Protein AF-A0A7D8EJV6-F1 (afdb_monomer_lite)

Organism: Salmonella enterica (NCBI:txid28901)

InterPro domains:
  IPR003122 Chemotaxis methyl-accepting receptor Tar-related, ligand-binding [PF02203] (2-48)
  IPR003660 HAMP domain [PF00672] (89-139)
  IPR003660 HAMP domain [PS50885] (91-143)
  IPR003660 HAMP domain [SM00304] (91-143)
  IPR004089 Methyl-accepting chemotaxis protein (MCP) signalling domain [PS50111] (148-237)
  IPR004090 Chemotaxis methyl-accepting receptor [PR00260] (66-86)
  IPR004090 Chemotaxis methyl-accepting receptor [PR00260] (165-194)
  IPR004091 Chemotaxis methyl-accepting receptor, methyl-accepting site [PS00538] (169-191)
  IPR035440 Methyl-accepting chemotaxis protein, four helix bundle domain superfamily [SSF47170] (2-55)

Radius of gyration: 80.2 Å; chains: 1; bounding box: 152×54×230 Å

pLDDT: mean 88.37, std 10.12, range [49.25, 98.12]

Secondary structure (DSSP, 8-state):
-HHHHHHHHHHHHHHHHHHTT-HHHHHHS-HHHHHHHHHHHHHHHHHHHHHHHHHHHHHHHHHHHHHHHHHHHHHHHHHHHHHHHHHHHIIIIIHHHHHHHHHHHHHHTT----------SSHHHHHHHHHHHHHHHHHHHHHHHHHHHHHHHHHHHHHHHHHHHHHHHHHHHHHHHHHHHHHHHHHHHHHHHHHHHHHHHHHHHHHHHHHHHHHHHHHHHHHHHHHHHHHHHHHT-

Foldseek 3Di:
DVLVVVLVVLVVVLVVCVVVVNVVVNVVRPNVVSVVVVVVVVVVVVVVVVVVVVVVVVVVVVVVVVVVVVVVVVVVVVVVVVVVVVVCCCVVPVVLVVLLVVVVVCVVVVNLPDQRDDDDPDPSVVSSVVSPVVSVVVVVVVVVVVVVVVVVVVVVVVVVVVVVVVVVVVVVVVVVVVVVVVVVVVVVVVVVVVVVVVVVVVVVVVVVVVVVVVVVVVVVVVVVVVVVVVVVVVVVD

Structure (mmCIF, N/CA/C/O backbone):
data_AF-A0A7D8EJV6-F1
#
_entry.id   AF-A0A7D8EJV6-F1
#
loop_
_atom_site.group_PDB
_atom_site.id
_atom_site.type_symbol
_atom_site.label_atom_id
_atom_site.label_alt_id
_atom_site.label_comp_id
_atom_site.label_asym_id
_atom_site.label_entity_id
_atom_site.label_seq_id
_atom_site.pdbx_PDB_ins_code
_atom_site.Cartn_x
_atom_site.Cartn_y
_atom_site.Cartn_z
_atom_site.occupancy
_atom_site.B_iso_or_equiv
_atom_site.auth_seq_id
_atom_site.auth_comp_id
_atom_site.auth_asym_id
_atom_site.auth_atom_id
_atom_site.pdbx_PDB_model_num
ATOM 1 N N . MET A 1 1 ? 62.435 22.717 -79.480 1.00 61.72 1 MET A N 1
ATOM 2 C CA . MET A 1 1 ? 63.341 23.889 -79.570 1.00 61.72 1 MET A CA 1
ATOM 3 C C . MET A 1 1 ? 64.559 23.680 -80.477 1.00 61.72 1 MET A C 1
ATOM 5 O O . MET A 1 1 ? 64.729 24.481 -81.382 1.00 61.72 1 MET A O 1
ATOM 9 N N . LYS A 1 2 ? 65.360 22.605 -80.344 1.00 73.75 2 LYS A N 1
ATOM 10 C CA . LYS A 1 2 ? 66.580 22.397 -81.171 1.00 73.75 2 LYS A CA 1
ATOM 11 C C . LYS A 1 2 ? 66.358 22.402 -82.702 1.00 73.75 2 LYS A C 1
ATOM 13 O O . LYS A 1 2 ? 67.193 22.913 -83.435 1.00 73.75 2 LYS A O 1
ATOM 18 N N . LYS A 1 3 ? 65.233 21.864 -83.197 1.00 75.38 3 LYS A N 1
ATOM 19 C CA . LYS A 1 3 ? 64.897 21.850 -84.640 1.00 75.38 3 LYS A CA 1
ATOM 20 C C . LYS A 1 3 ? 64.534 23.239 -85.201 1.00 75.38 3 LYS A C 1
ATOM 22 O O . LYS A 1 3 ? 64.878 23.533 -86.336 1.00 75.38 3 LYS A O 1
ATOM 27 N N . TYR A 1 4 ? 63.908 24.098 -84.391 1.00 74.62 4 TYR A N 1
ATOM 28 C CA . TYR A 1 4 ? 63.568 25.480 -84.761 1.00 74.62 4 TYR A CA 1
ATOM 29 C C . TYR A 1 4 ? 64.826 26.343 -84.924 1.00 74.62 4 TYR A C 1
ATOM 31 O O . TYR A 1 4 ? 64.974 27.042 -85.918 1.00 74.62 4 TYR A O 1
ATOM 39 N N . GLN A 1 5 ? 65.776 26.210 -83.991 1.00 78.31 5 GLN A N 1
ATOM 40 C CA . GLN A 1 5 ? 67.063 26.911 -84.046 1.00 78.31 5 GLN A CA 1
ATOM 41 C C . GLN A 1 5 ? 67.887 26.520 -85.281 1.00 78.31 5 GLN A C 1
ATOM 43 O O . GLN A 1 5 ? 68.463 27.387 -85.926 1.00 78.31 5 GLN A O 1
ATOM 48 N N . ARG A 1 6 ? 67.899 25.229 -85.652 1.00 76.69 6 ARG A N 1
ATOM 49 C CA . ARG A 1 6 ? 68.577 24.755 -86.873 1.00 76.69 6 ARG A CA 1
ATOM 50 C C . ARG A 1 6 ? 67.950 25.314 -88.149 1.00 76.69 6 ARG A C 1
ATOM 52 O O . ARG A 1 6 ? 68.680 25.719 -89.041 1.00 76.69 6 ARG A O 1
ATOM 59 N N . TYR A 1 7 ? 66.620 25.372 -88.219 1.00 76.38 7 TYR A N 1
ATOM 60 C CA . TYR A 1 7 ? 65.928 25.952 -89.370 1.00 76.38 7 TYR A CA 1
ATOM 61 C C . TYR A 1 7 ? 66.180 27.462 -89.498 1.00 76.38 7 TYR A C 1
ATOM 63 O O . TYR A 1 7 ? 66.472 27.935 -90.590 1.00 76.38 7 TYR A O 1
ATOM 71 N N . GLN A 1 8 ? 66.152 28.214 -88.389 1.00 78.06 8 GLN A N 1
ATOM 72 C CA . GLN A 1 8 ? 66.505 29.640 -88.404 1.00 78.06 8 GLN A CA 1
ATOM 73 C C . GLN A 1 8 ? 67.961 29.890 -88.818 1.00 78.06 8 GLN A C 1
ATOM 75 O O . GLN A 1 8 ? 68.207 30.786 -89.620 1.00 78.06 8 GLN A O 1
ATOM 80 N N . ALA A 1 9 ? 68.912 29.102 -88.309 1.00 79.94 9 ALA A N 1
ATOM 81 C CA . ALA A 1 9 ? 70.318 29.215 -88.699 1.00 79.94 9 ALA A CA 1
ATOM 82 C C . ALA A 1 9 ? 70.515 28.927 -90.197 1.00 79.94 9 ALA A C 1
ATOM 84 O O . ALA A 1 9 ? 71.215 29.668 -90.879 1.00 79.94 9 ALA A O 1
ATOM 85 N N . ALA A 1 10 ? 69.821 27.917 -90.727 1.00 78.38 10 ALA A N 1
ATOM 86 C CA . ALA A 1 10 ? 69.861 27.595 -92.147 1.00 78.38 10 ALA A CA 1
ATOM 87 C C . ALA A 1 10 ? 69.263 28.703 -93.031 1.00 78.38 10 ALA A C 1
ATOM 89 O O . ALA A 1 10 ? 69.796 29.003 -94.093 1.00 78.38 10 ALA A O 1
ATOM 90 N N . LEU A 1 11 ? 68.182 29.355 -92.587 1.00 77.81 11 LEU A N 1
ATOM 91 C CA . LEU A 1 11 ? 67.625 30.520 -93.283 1.00 77.81 11 LEU A CA 1
ATOM 92 C C . LEU A 1 11 ? 68.593 31.715 -93.286 1.00 77.81 11 LEU A C 1
ATOM 94 O O . LEU A 1 11 ? 68.677 32.420 -94.286 1.00 77.81 11 LEU A O 1
ATOM 98 N N . ALA A 1 12 ? 69.335 31.936 -92.197 1.00 81.19 12 ALA A N 1
ATOM 99 C CA . ALA A 1 12 ? 70.352 32.986 -92.134 1.00 81.19 12 ALA A CA 1
ATOM 100 C C . ALA A 1 12 ? 71.537 32.702 -93.079 1.00 81.19 12 ALA A C 1
ATOM 102 O O . ALA A 1 12 ? 71.991 33.602 -93.782 1.00 81.19 12 ALA A O 1
ATOM 103 N N . GLU A 1 13 ? 71.985 31.446 -93.155 1.00 79.31 13 GLU A N 1
ATOM 104 C CA . GLU A 1 13 ? 73.002 30.994 -94.116 1.00 79.31 13 GLU A CA 1
ATOM 105 C C . GLU A 1 13 ? 72.528 31.125 -95.577 1.00 79.31 13 GLU A C 1
ATOM 107 O O . GLU A 1 13 ? 73.298 31.595 -96.410 1.00 79.31 13 GLU A O 1
ATOM 112 N N . LEU A 1 14 ? 71.260 30.812 -95.893 1.00 78.19 14 LEU A N 1
ATOM 113 C CA . LEU A 1 14 ? 70.693 31.023 -97.238 1.00 78.19 14 LEU A CA 1
ATOM 114 C C . LEU A 1 14 ? 70.806 32.489 -97.667 1.00 78.19 14 LEU A C 1
ATOM 116 O O . LEU A 1 14 ? 71.172 32.773 -98.804 1.00 78.19 14 LEU A O 1
ATOM 120 N N . ILE A 1 15 ? 70.487 33.420 -96.762 1.00 78.94 15 ILE A N 1
ATOM 121 C CA . ILE A 1 15 ? 70.581 34.864 -97.019 1.00 78.94 15 ILE A CA 1
ATOM 122 C C . ILE A 1 15 ? 72.042 35.260 -97.271 1.00 78.94 15 ILE A C 1
ATOM 124 O O . ILE A 1 15 ? 72.318 36.005 -98.206 1.00 78.94 15 ILE A O 1
ATOM 128 N N . GLN A 1 16 ? 72.980 34.710 -96.496 1.00 79.62 16 GLN A N 1
ATOM 129 C CA . GLN A 1 16 ? 74.411 34.967 -96.653 1.00 79.62 16 GLN A CA 1
ATOM 130 C C . GLN A 1 16 ? 74.983 34.390 -97.962 1.00 79.62 16 GLN A C 1
ATOM 132 O O . GLN A 1 16 ? 75.858 35.000 -98.575 1.00 79.62 16 GLN A O 1
ATOM 137 N N . PHE A 1 17 ? 74.499 33.233 -98.422 1.00 80.06 17 PHE A N 1
ATOM 138 C CA . PHE A 1 17 ? 74.884 32.672 -99.722 1.00 80.06 17 PHE A CA 1
ATOM 139 C C . PHE A 1 17 ? 74.317 33.477 -100.894 1.00 80.06 17 PHE A C 1
ATOM 141 O O . PHE A 1 17 ? 75.009 33.640 -101.900 1.00 80.06 17 PHE A O 1
ATOM 148 N N . LEU A 1 18 ? 73.108 34.030 -100.740 1.00 74.06 18 LEU A N 1
ATOM 149 C CA . LEU A 1 18 ? 72.487 34.909 -101.730 1.00 74.06 18 LEU A CA 1
ATOM 150 C C . LEU A 1 18 ? 73.247 36.241 -101.872 1.00 74.06 18 LEU A C 1
ATOM 152 O O . LEU A 1 18 ? 73.489 36.686 -102.990 1.00 74.06 18 LEU A O 1
ATOM 156 N N . ASP A 1 19 ? 73.661 36.839 -100.751 1.00 79.62 19 ASP A N 1
ATOM 157 C CA . ASP A 1 19 ? 74.404 38.112 -100.702 1.00 79.62 19 ASP A CA 1
ATOM 158 C C . ASP A 1 19 ? 75.818 37.986 -101.307 1.00 79.62 19 ASP A C 1
ATOM 160 O O . ASP A 1 19 ? 76.310 38.881 -101.988 1.00 79.62 19 ASP A O 1
ATOM 164 N N . ASN A 1 20 ? 76.443 36.814 -101.147 1.00 78.88 20 ASN A N 1
ATOM 165 C CA . ASN A 1 20 ? 77.763 36.497 -101.702 1.00 78.88 20 ASN A CA 1
ATOM 166 C C . ASN A 1 20 ? 77.729 35.947 -103.146 1.00 78.88 20 ASN A C 1
ATOM 168 O O . ASN A 1 20 ? 78.771 35.548 -103.669 1.00 78.88 20 ASN A O 1
ATOM 172 N N . GLY A 1 21 ? 76.555 35.867 -103.788 1.00 70.06 21 GLY A N 1
ATOM 173 C CA . GLY A 1 21 ? 76.396 35.365 -105.161 1.00 70.06 21 GLY A CA 1
ATOM 174 C C . GLY A 1 21 ? 76.708 33.872 -105.360 1.00 70.06 21 GLY A C 1
ATOM 175 O O . GLY A 1 21 ? 76.870 33.423 -106.495 1.00 70.06 21 GLY A O 1
ATOM 176 N N . ASN A 1 22 ? 76.801 33.086 -104.281 1.00 77.81 22 ASN A N 1
ATOM 177 C CA . ASN A 1 22 ? 77.169 31.669 -104.327 1.00 77.81 22 ASN A CA 1
ATOM 178 C C . ASN A 1 22 ? 75.924 30.782 -104.483 1.00 77.81 22 ASN A C 1
ATOM 180 O O . ASN A 1 22 ? 75.391 30.232 -103.515 1.00 77.81 22 ASN A O 1
ATOM 184 N N . MET A 1 23 ? 75.459 30.657 -105.727 1.00 69.44 23 MET A N 1
ATOM 185 C CA . MET A 1 23 ? 74.234 29.922 -106.055 1.00 69.44 23 MET A CA 1
ATOM 186 C C . 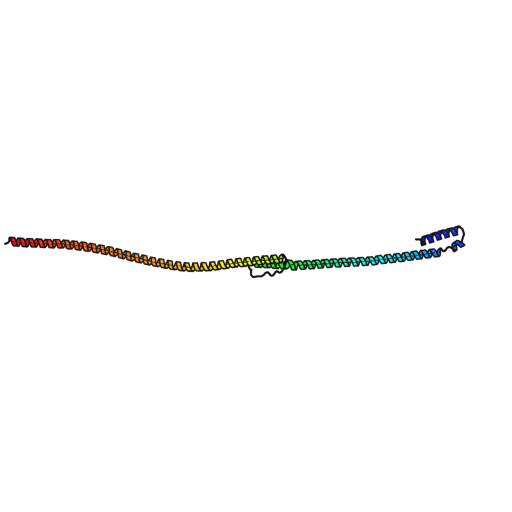MET A 1 23 ? 74.365 28.405 -105.854 1.00 69.44 23 MET A C 1
ATOM 188 O O . MET A 1 23 ? 73.388 27.765 -105.471 1.00 69.44 23 MET A O 1
ATOM 192 N N . ASP A 1 24 ? 75.559 27.828 -106.025 1.00 73.25 24 ASP A N 1
ATOM 193 C CA . ASP A 1 24 ? 75.780 26.391 -105.808 1.00 73.25 24 ASP A CA 1
ATOM 194 C C . ASP A 1 24 ? 75.576 26.007 -104.334 1.00 73.25 24 ASP A C 1
ATOM 196 O O . ASP A 1 24 ? 74.880 25.037 -104.028 1.00 73.25 24 ASP A O 1
ATOM 200 N N . ALA A 1 25 ? 76.117 26.802 -103.404 1.00 72.12 25 ALA A N 1
ATOM 201 C CA . ALA A 1 25 ? 75.931 26.587 -101.968 1.00 72.12 25 ALA A CA 1
ATOM 202 C C . ALA A 1 25 ? 74.489 26.866 -101.512 1.00 72.12 25 ALA A C 1
ATOM 204 O O . ALA A 1 25 ? 73.976 26.164 -100.640 1.00 72.12 25 ALA A O 1
ATOM 205 N N . TYR A 1 26 ? 73.821 27.845 -102.133 1.00 72.38 26 TYR A N 1
ATOM 206 C CA . TYR A 1 26 ? 72.419 28.166 -101.868 1.00 72.38 26 TYR A CA 1
ATOM 207 C C . TYR A 1 26 ? 71.491 26.983 -102.181 1.00 72.38 26 TYR A C 1
ATOM 209 O O . TYR A 1 26 ? 70.689 26.582 -101.336 1.00 72.38 26 TYR A O 1
ATOM 217 N N . PHE A 1 27 ? 71.629 26.375 -103.367 1.00 71.69 27 PHE A N 1
ATOM 218 C CA . PHE A 1 27 ? 70.812 25.219 -103.756 1.00 71.69 27 PHE A CA 1
ATOM 219 C C . PHE A 1 27 ? 71.218 23.922 -103.044 1.00 71.69 27 PHE A C 1
ATOM 221 O O . PHE A 1 27 ? 70.369 23.057 -102.829 1.00 71.69 27 PHE A O 1
ATOM 228 N N . ALA A 1 28 ? 72.486 23.778 -102.643 1.00 75.38 28 ALA A N 1
ATOM 229 C CA . ALA A 1 28 ? 72.954 22.619 -101.880 1.00 75.38 28 ALA A CA 1
ATOM 230 C C . ALA A 1 28 ? 72.461 22.606 -100.421 1.00 75.38 28 ALA A C 1
ATOM 232 O O . ALA A 1 28 ? 72.564 21.579 -99.741 1.00 75.38 28 ALA A O 1
ATOM 233 N N . GLN A 1 29 ? 71.933 23.722 -99.912 1.00 74.81 29 GLN A N 1
ATOM 234 C CA . GLN A 1 29 ? 71.543 23.824 -98.516 1.00 74.81 29 GLN A CA 1
ATOM 235 C C . GLN A 1 29 ? 70.218 23.082 -98.236 1.00 74.81 29 GLN A C 1
ATOM 237 O O . GLN A 1 29 ? 69.193 23.381 -98.851 1.00 74.81 29 GLN A O 1
ATOM 242 N N . PRO A 1 30 ? 70.167 22.146 -97.265 1.00 77.81 30 PRO A N 1
ATOM 243 C CA . PRO A 1 30 ? 69.011 21.266 -97.050 1.00 77.81 30 PRO A CA 1
ATOM 244 C C . PRO A 1 30 ? 67.878 21.935 -96.246 1.00 77.81 30 PRO A C 1
ATOM 246 O O . PRO A 1 30 ? 67.322 21.369 -95.299 1.00 77.81 30 PRO A O 1
ATOM 249 N N . THR A 1 31 ? 67.520 23.163 -96.605 1.00 75.81 31 THR A N 1
ATOM 250 C CA . THR A 1 31 ? 66.546 24.010 -95.899 1.00 75.81 31 THR A CA 1
ATOM 251 C C . THR A 1 31 ? 65.128 23.457 -95.960 1.00 75.81 31 THR A C 1
ATOM 253 O O . THR A 1 31 ? 64.426 23.471 -94.949 1.00 75.81 31 THR A O 1
ATOM 256 N N . GLN A 1 32 ? 64.735 22.847 -97.078 1.00 74.69 32 GLN A N 1
ATOM 257 C CA . GLN A 1 32 ? 63.426 22.207 -97.223 1.00 74.69 32 GLN A CA 1
ATOM 258 C C . GLN A 1 32 ? 63.279 20.953 -96.343 1.00 74.69 32 GLN A C 1
ATOM 260 O O . GLN A 1 32 ? 62.236 20.736 -95.723 1.00 74.69 32 GLN A O 1
ATOM 265 N N . GLY A 1 33 ? 64.352 20.169 -96.190 1.00 80.44 33 GLY A N 1
ATOM 266 C CA . GLY A 1 33 ? 64.392 19.054 -95.239 1.00 80.44 33 GLY A CA 1
ATOM 267 C C . GLY A 1 33 ? 64.265 19.531 -93.789 1.00 80.44 33 GLY A C 1
ATOM 268 O O . GLY A 1 33 ? 63.552 18.922 -92.989 1.00 80.44 33 GLY A O 1
ATOM 269 N N . MET A 1 34 ? 64.890 20.665 -93.456 1.00 78.12 34 MET A N 1
ATOM 270 C CA . MET A 1 34 ? 64.767 21.286 -92.134 1.00 78.12 34 MET A CA 1
ATOM 271 C C . MET A 1 34 ? 63.375 21.885 -91.878 1.00 78.12 34 MET A C 1
ATOM 273 O O . MET A 1 34 ? 62.865 21.746 -90.765 1.00 78.12 34 MET A O 1
ATOM 277 N N . GLN A 1 35 ? 62.730 22.474 -92.890 1.00 75.94 35 GLN A N 1
ATOM 278 C CA . GLN A 1 35 ? 61.347 22.959 -92.816 1.00 75.94 35 GLN A CA 1
ATOM 279 C C . GLN A 1 35 ? 60.369 21.810 -92.549 1.00 75.94 35 GLN A C 1
ATOM 281 O O . GLN A 1 35 ? 59.560 21.888 -91.623 1.00 75.94 35 GLN A O 1
ATOM 286 N N . ASN A 1 36 ? 60.493 20.712 -93.300 1.00 83.00 36 ASN A N 1
ATOM 287 C CA . ASN A 1 36 ? 59.672 19.515 -93.119 1.00 83.00 36 ASN A CA 1
ATOM 288 C C . ASN A 1 36 ? 59.887 18.898 -91.732 1.00 83.00 36 ASN A C 1
ATOM 290 O O . ASN A 1 36 ? 58.923 18.598 -91.029 1.00 83.00 36 ASN A O 1
ATOM 294 N N . ALA A 1 37 ? 61.142 18.793 -91.283 1.00 80.75 37 ALA A N 1
ATOM 295 C CA . ALA A 1 37 ? 61.472 18.271 -89.959 1.00 80.75 37 ALA A CA 1
ATOM 296 C C . ALA A 1 37 ? 60.938 19.147 -88.810 1.00 80.75 37 ALA A C 1
ATOM 298 O O . ALA A 1 37 ? 60.654 18.628 -87.722 1.00 80.75 37 ALA A O 1
ATOM 299 N N . LEU A 1 38 ? 60.831 20.465 -89.020 1.00 80.50 38 LEU A N 1
ATOM 300 C CA . LEU A 1 38 ? 60.205 21.398 -88.083 1.00 80.50 38 LEU A CA 1
ATOM 301 C C . LEU A 1 38 ? 58.676 21.264 -88.099 1.00 80.50 38 LEU A C 1
ATOM 303 O O . LEU A 1 38 ? 58.080 21.180 -87.027 1.00 80.50 38 LEU A O 1
ATOM 307 N N . GLY A 1 39 ? 58.058 21.184 -89.280 1.00 81.31 39 GLY A N 1
ATOM 308 C CA . GLY A 1 39 ? 56.617 20.965 -89.439 1.00 81.31 39 GLY A CA 1
ATOM 309 C C . GLY A 1 39 ? 56.152 19.655 -88.802 1.00 81.31 39 GLY A C 1
ATOM 310 O O . GLY A 1 39 ? 55.179 19.639 -88.054 1.00 81.31 39 GLY A O 1
ATOM 311 N N . GLU A 1 40 ? 56.906 18.572 -88.988 1.00 85.50 40 GLU A N 1
ATOM 312 C CA . GLU A 1 40 ? 56.640 17.280 -88.351 1.00 85.50 40 GLU A CA 1
ATOM 313 C C . GLU A 1 40 ? 56.777 17.355 -86.822 1.00 85.50 40 GLU A C 1
ATOM 315 O O . GLU A 1 40 ? 55.959 16.807 -86.084 1.00 85.50 40 GLU A O 1
ATOM 320 N N . ALA A 1 41 ? 57.778 18.084 -86.318 1.00 82.56 41 ALA A N 1
ATOM 321 C CA . ALA A 1 41 ? 57.954 18.281 -84.882 1.00 82.56 41 ALA A CA 1
ATOM 322 C C . ALA A 1 41 ? 56.825 19.117 -84.259 1.00 82.56 41 ALA A C 1
ATOM 324 O O . ALA A 1 41 ? 56.384 18.800 -83.155 1.00 82.56 41 ALA A O 1
ATOM 325 N N . LEU A 1 42 ? 56.343 20.149 -84.958 1.00 82.94 42 LEU A N 1
ATOM 326 C CA . LEU A 1 42 ? 55.187 20.946 -84.540 1.00 82.94 42 LEU A CA 1
ATOM 327 C C . LEU A 1 42 ? 53.895 20.125 -84.597 1.00 82.94 42 LEU A C 1
ATOM 329 O O . LEU A 1 42 ? 53.116 20.165 -83.651 1.00 82.94 42 LEU A O 1
ATOM 333 N N . GLY A 1 43 ? 53.699 19.322 -85.644 1.00 85.75 43 GLY A N 1
ATOM 334 C CA . GLY A 1 43 ? 52.554 18.419 -85.763 1.00 85.75 43 GLY A CA 1
ATOM 335 C C . GLY A 1 43 ? 52.546 17.312 -84.705 1.00 85.75 43 GLY A C 1
ATOM 336 O O . GLY A 1 43 ? 51.486 16.959 -84.192 1.00 85.75 43 GLY A O 1
ATOM 337 N N . ASN A 1 44 ? 53.715 16.783 -84.335 1.00 86.00 44 ASN A N 1
ATOM 338 C CA . ASN A 1 44 ? 53.845 15.834 -83.228 1.00 86.00 44 ASN A CA 1
ATOM 339 C C . ASN A 1 44 ? 53.600 16.512 -81.875 1.00 86.00 44 ASN A C 1
ATOM 341 O O . ASN A 1 44 ? 52.906 15.946 -81.038 1.00 86.00 44 ASN A O 1
ATOM 345 N N . TYR A 1 45 ? 54.105 17.731 -81.666 1.00 82.25 45 TYR A N 1
ATOM 346 C CA . TYR A 1 45 ? 53.822 18.505 -80.456 1.00 82.25 45 TYR A CA 1
ATOM 347 C C . TYR A 1 45 ? 52.327 18.821 -80.316 1.00 82.25 45 TYR A C 1
ATOM 349 O O . TYR A 1 45 ? 51.769 18.616 -79.244 1.00 82.25 45 TYR A O 1
ATOM 357 N N . ALA A 1 46 ? 51.665 19.240 -81.398 1.00 84.56 46 ALA A N 1
ATOM 358 C CA . ALA A 1 46 ? 50.228 19.498 -81.415 1.00 84.56 46 ALA A CA 1
ATOM 359 C C . ALA A 1 46 ? 49.419 18.234 -81.079 1.00 84.56 46 ALA A C 1
ATOM 361 O O . ALA A 1 46 ? 48.548 18.290 -80.219 1.00 84.56 46 ALA A O 1
ATOM 362 N N . ARG A 1 47 ? 49.767 17.080 -81.669 1.00 85.94 47 ARG A N 1
ATOM 363 C CA . ARG A 1 47 ? 49.124 15.787 -81.369 1.00 85.94 47 ARG A CA 1
ATOM 364 C C . ARG A 1 47 ? 49.334 15.332 -79.926 1.00 85.94 47 ARG A C 1
ATOM 366 O O . ARG A 1 47 ? 48.391 14.889 -79.282 1.00 85.94 47 ARG A O 1
ATOM 373 N N . VAL A 1 48 ? 50.558 15.435 -79.409 1.00 86.44 48 VAL A N 1
ATOM 374 C CA . VAL A 1 48 ? 50.862 15.075 -78.012 1.00 86.44 48 VAL A CA 1
ATOM 375 C C . VAL A 1 48 ? 50.124 16.001 -77.046 1.00 86.44 48 VAL A C 1
ATOM 377 O O . VAL A 1 48 ? 49.561 15.527 -76.065 1.00 86.44 48 VAL A O 1
ATOM 380 N N . SER A 1 49 ? 50.087 17.299 -77.347 1.00 80.25 49 SER A N 1
ATOM 381 C CA . SER A 1 49 ? 49.362 18.297 -76.564 1.00 80.25 49 SER A CA 1
ATOM 382 C C . SER A 1 49 ? 47.856 18.017 -76.561 1.00 80.25 49 SER A C 1
ATOM 384 O O . SER A 1 49 ? 47.254 17.926 -75.497 1.00 80.25 49 SER A O 1
ATOM 386 N N . GLU A 1 50 ? 47.250 17.775 -77.727 1.00 81.88 50 GLU A N 1
ATOM 387 C CA . GLU A 1 50 ? 45.827 17.442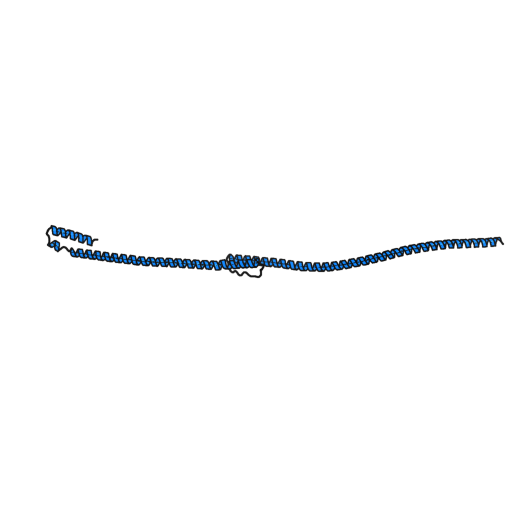 -77.847 1.00 81.88 50 GLU A CA 1
ATOM 388 C C . GLU A 1 50 ? 45.463 16.154 -77.098 1.00 81.88 50 GLU A C 1
ATOM 390 O O . GLU A 1 50 ? 44.477 16.127 -76.362 1.00 81.88 50 GLU A O 1
ATOM 395 N N . ASN A 1 51 ? 46.281 15.106 -77.223 1.00 83.88 51 ASN A N 1
ATOM 396 C CA . ASN A 1 51 ? 46.072 13.858 -76.492 1.00 83.88 51 ASN A CA 1
ATOM 397 C C . ASN A 1 51 ? 46.169 14.065 -74.976 1.00 83.88 51 ASN A C 1
ATOM 399 O O . ASN A 1 51 ? 45.349 13.522 -74.240 1.00 83.88 51 ASN A O 1
ATOM 403 N N . LEU A 1 52 ? 47.116 14.884 -74.510 1.00 81.12 52 LEU A N 1
ATOM 404 C CA . LEU A 1 52 ? 47.259 15.213 -73.094 1.00 81.12 52 LEU A CA 1
ATOM 405 C C . LEU A 1 52 ? 46.052 16.014 -72.580 1.00 81.12 52 LEU A C 1
ATOM 407 O O . LEU A 1 52 ? 45.519 15.701 -71.516 1.00 81.12 52 LEU A O 1
ATOM 411 N N . TYR A 1 53 ? 45.567 16.999 -73.345 1.00 75.88 53 TYR A N 1
ATOM 412 C CA . TYR A 1 53 ? 44.368 17.763 -72.988 1.00 75.88 53 TYR A CA 1
ATOM 413 C C . TYR A 1 53 ? 43.127 16.869 -72.909 1.00 75.88 53 TYR A C 1
ATOM 415 O O . TYR A 1 53 ? 42.401 16.938 -71.918 1.00 75.88 53 TYR A O 1
ATOM 423 N N . ARG A 1 54 ? 42.910 15.988 -73.894 1.00 75.31 54 ARG A N 1
ATOM 424 C CA . ARG A 1 54 ? 41.791 15.029 -73.876 1.00 75.31 54 ARG A CA 1
ATOM 425 C C . ARG A 1 54 ? 41.889 14.067 -72.690 1.00 75.31 54 ARG A C 1
ATOM 427 O O . ARG A 1 54 ? 40.920 13.914 -71.956 1.00 75.31 54 ARG A O 1
ATOM 434 N N . GLN A 1 55 ? 43.075 13.513 -72.433 1.00 76.69 55 GLN A N 1
ATOM 435 C CA . GLN A 1 55 ? 43.311 12.604 -71.309 1.00 76.69 55 GLN A CA 1
ATOM 436 C C . GLN A 1 55 ? 43.038 13.271 -69.950 1.00 76.69 55 GLN A C 1
ATOM 438 O O . GLN A 1 55 ? 42.431 12.659 -69.078 1.00 76.69 55 GLN A O 1
ATOM 443 N N . THR A 1 56 ? 43.422 14.539 -69.777 1.00 69.12 56 THR A N 1
ATOM 444 C CA . THR A 1 56 ? 43.216 15.272 -68.514 1.00 69.12 56 THR A CA 1
ATOM 445 C C . THR A 1 56 ? 41.741 15.639 -68.288 1.00 69.12 56 THR A C 1
ATOM 447 O O . THR A 1 56 ? 41.256 15.599 -67.154 1.00 69.12 56 THR A O 1
ATOM 450 N N . PHE A 1 57 ? 41.002 15.961 -69.357 1.00 65.81 57 PHE A N 1
ATOM 451 C CA . PHE A 1 57 ? 39.562 16.238 -69.285 1.00 65.81 57 PHE A CA 1
ATOM 452 C C . PHE A 1 57 ? 38.738 14.980 -68.977 1.00 65.81 57 PHE A C 1
ATOM 454 O O . PHE A 1 57 ? 37.889 15.016 -68.084 1.00 65.81 57 PHE A O 1
ATOM 461 N N . ASP A 1 58 ? 39.023 13.865 -69.653 1.00 65.88 58 ASP A N 1
ATOM 462 C CA . ASP A 1 58 ? 38.322 12.594 -69.427 1.00 65.88 58 ASP A CA 1
ATOM 463 C C . ASP A 1 58 ? 38.585 12.044 -68.017 1.00 65.88 58 ASP A C 1
ATOM 465 O O . ASP A 1 58 ? 37.679 11.522 -67.358 1.00 65.88 58 ASP A O 1
ATOM 469 N N . GLN A 1 59 ? 39.809 12.222 -67.513 1.00 65.00 59 GLN A N 1
ATOM 470 C CA . GLN A 1 59 ? 40.188 11.807 -66.165 1.00 65.00 59 GLN A CA 1
ATOM 471 C C . GLN A 1 59 ? 39.505 12.667 -65.088 1.00 65.00 59 GLN A C 1
ATOM 473 O O . GLN A 1 59 ? 38.962 12.124 -64.126 1.00 65.00 59 GLN A O 1
ATOM 478 N N . SER A 1 60 ? 39.390 13.982 -65.307 1.00 64.75 60 SER A N 1
ATOM 479 C CA . SER A 1 60 ? 38.676 14.885 -64.390 1.00 64.75 60 SER A CA 1
ATOM 480 C C . SER A 1 60 ? 37.189 14.527 -64.267 1.00 64.75 60 SER A C 1
ATOM 482 O O . SER A 1 60 ? 36.642 14.509 -63.166 1.00 64.75 60 SER A O 1
ATOM 484 N N . ALA A 1 61 ? 36.522 14.183 -65.375 1.00 63.88 61 ALA A N 1
ATOM 485 C CA . ALA A 1 61 ? 35.111 13.787 -65.360 1.00 63.88 61 ALA A CA 1
ATOM 486 C C . ALA A 1 61 ? 34.859 12.483 -64.575 1.00 63.88 61 ALA A C 1
ATOM 488 O O . ALA A 1 61 ? 33.819 12.333 -63.924 1.00 63.88 61 ALA A O 1
ATOM 489 N N . HIS A 1 62 ? 35.811 11.546 -64.606 1.00 61.75 62 HIS A N 1
ATOM 490 C CA . HIS A 1 62 ? 35.737 10.306 -63.835 1.00 61.75 62 HIS A CA 1
ATOM 491 C C . HIS A 1 62 ? 35.927 10.531 -62.327 1.00 61.75 62 HIS A C 1
ATOM 493 O O . HIS A 1 62 ? 35.189 9.936 -61.534 1.00 61.75 62 HIS A O 1
ATOM 499 N N . ASP A 1 63 ? 36.826 11.434 -61.934 1.00 74.06 63 ASP A N 1
ATOM 500 C CA . ASP A 1 63 ? 37.103 11.739 -60.527 1.00 74.06 63 ASP A CA 1
ATOM 501 C C . ASP A 1 63 ? 35.911 12.422 -59.831 1.00 74.06 63 ASP A C 1
ATOM 503 O O . ASP A 1 63 ? 35.572 12.076 -58.696 1.00 74.06 63 ASP A O 1
ATOM 507 N N . TYR A 1 64 ? 35.185 13.309 -60.527 1.00 75.62 64 TYR A N 1
ATOM 508 C CA . TYR A 1 64 ? 33.972 13.937 -59.980 1.00 75.62 64 TYR A CA 1
ATOM 509 C C . TYR A 1 64 ? 32.858 12.924 -59.689 1.00 75.62 64 TYR A C 1
ATOM 511 O O . TYR A 1 64 ? 32.222 12.985 -58.633 1.00 75.62 64 TYR A O 1
ATOM 519 N N . ARG A 1 65 ? 32.627 11.966 -60.595 1.00 77.06 65 ARG A N 1
ATOM 520 C CA . ARG A 1 65 ? 31.592 10.936 -60.410 1.00 77.06 65 ARG A CA 1
ATOM 521 C C . ARG A 1 65 ? 31.954 9.973 -59.279 1.00 77.06 65 ARG A C 1
ATOM 523 O O . ARG A 1 65 ? 31.078 9.560 -58.520 1.00 77.06 65 ARG A O 1
ATOM 530 N N . PHE A 1 66 ? 33.238 9.644 -59.142 1.00 79.69 66 PHE A N 1
ATOM 531 C CA . PHE A 1 66 ? 33.733 8.819 -58.045 1.00 79.69 66 PHE A CA 1
ATOM 532 C C . PHE A 1 66 ? 33.583 9.523 -56.685 1.00 79.69 66 PHE A C 1
ATOM 534 O O . PHE A 1 66 ? 33.051 8.928 -55.746 1.00 79.69 66 PHE A O 1
ATOM 541 N N . ALA A 1 67 ? 33.939 10.809 -56.596 1.00 83.75 67 ALA A N 1
ATOM 542 C CA . ALA A 1 67 ? 33.768 11.610 -55.383 1.00 83.75 67 ALA A CA 1
ATOM 543 C C . ALA A 1 67 ? 32.288 11.760 -54.970 1.00 83.75 67 ALA A C 1
ATOM 545 O O . ALA A 1 67 ? 31.948 11.619 -53.794 1.00 83.75 67 ALA A O 1
ATOM 546 N N . GLN A 1 68 ? 31.379 11.981 -55.928 1.00 85.75 68 GLN A N 1
ATOM 547 C CA . GLN A 1 68 ? 29.936 12.050 -55.656 1.00 85.75 68 GLN A CA 1
ATOM 548 C C . GLN A 1 68 ? 29.369 10.723 -55.134 1.00 85.75 68 GLN A C 1
ATOM 550 O O . GLN A 1 68 ? 28.538 10.731 -54.224 1.00 85.75 68 GLN A O 1
ATOM 555 N N . TRP A 1 69 ? 29.830 9.582 -55.659 1.00 86.88 69 TRP A N 1
ATOM 556 C CA . TRP A 1 69 ? 29.397 8.273 -55.167 1.00 86.88 69 TRP A CA 1
ATOM 557 C C . TRP A 1 69 ? 29.874 8.017 -53.731 1.00 86.88 69 TRP A C 1
ATOM 559 O O . TRP A 1 69 ? 29.086 7.563 -52.904 1.00 86.88 69 TRP A O 1
ATOM 569 N N . GLN A 1 70 ? 31.113 8.392 -53.392 1.00 90.50 70 GLN A N 1
ATOM 570 C CA . GLN A 1 70 ? 31.631 8.292 -52.021 1.00 90.50 70 GLN A CA 1
ATOM 571 C C . GLN A 1 70 ? 30.831 9.144 -51.025 1.00 90.50 70 GLN A C 1
ATOM 573 O O . GLN A 1 70 ? 30.495 8.661 -49.942 1.00 90.50 70 GLN A O 1
ATOM 578 N N . LEU A 1 71 ? 30.469 10.378 -51.395 1.00 91.50 71 LEU A N 1
ATOM 579 C CA . LEU A 1 71 ? 29.598 11.230 -50.575 1.00 91.50 71 LEU A CA 1
ATOM 580 C C . LEU A 1 71 ? 28.196 10.630 -50.415 1.00 91.50 71 LEU A C 1
ATOM 582 O O . LEU A 1 71 ? 27.646 10.650 -49.314 1.00 91.50 71 LEU A O 1
ATOM 586 N N . GLY A 1 72 ? 27.636 10.054 -51.483 1.00 93.44 72 GLY A N 1
ATOM 587 C CA . GLY A 1 72 ? 26.351 9.356 -51.433 1.00 93.44 72 GLY A CA 1
ATOM 588 C C . GLY A 1 72 ? 26.377 8.155 -50.486 1.00 93.44 72 GLY A C 1
ATOM 589 O O . GLY A 1 72 ? 25.490 8.014 -49.647 1.00 93.44 72 GLY A O 1
ATOM 590 N N . VAL A 1 73 ? 27.424 7.328 -50.556 1.00 94.81 73 VAL A N 1
ATOM 591 C CA . VAL A 1 73 ? 27.613 6.186 -49.647 1.00 94.81 73 VAL A CA 1
ATOM 592 C C . VAL A 1 73 ? 27.749 6.656 -48.198 1.00 94.81 73 VAL A C 1
ATOM 594 O O . VAL A 1 73 ? 27.075 6.114 -47.326 1.00 94.81 73 VAL A O 1
ATOM 597 N N . LEU A 1 74 ? 28.549 7.693 -47.931 1.00 94.62 74 LEU A N 1
ATOM 598 C CA . LEU A 1 74 ? 28.682 8.279 -46.592 1.00 94.62 74 LEU A CA 1
ATOM 599 C C . LEU A 1 74 ? 27.345 8.791 -46.046 1.00 94.62 74 LEU A C 1
ATOM 601 O O . LEU A 1 74 ? 27.014 8.520 -44.892 1.00 94.62 74 LEU A O 1
ATOM 605 N N . ALA A 1 75 ? 26.555 9.481 -46.870 1.00 94.62 75 ALA A N 1
ATOM 606 C CA . ALA A 1 75 ? 25.232 9.959 -46.483 1.00 94.62 75 ALA A CA 1
ATOM 607 C C . ALA A 1 75 ? 24.281 8.798 -46.149 1.00 94.62 75 ALA A C 1
ATOM 609 O O . ALA A 1 75 ? 23.597 8.839 -45.128 1.00 94.62 75 ALA A O 1
ATOM 610 N N . VAL A 1 76 ? 24.275 7.733 -46.959 1.00 96.31 76 VAL A N 1
ATOM 611 C CA . VAL A 1 76 ? 23.460 6.534 -46.704 1.00 96.31 76 VAL A CA 1
ATOM 612 C C . VAL A 1 76 ? 23.890 5.837 -45.414 1.00 96.31 76 VAL A C 1
ATOM 614 O O . VAL A 1 76 ? 23.037 5.496 -44.599 1.00 96.31 76 VAL A O 1
ATOM 617 N N . VAL A 1 77 ? 25.194 5.665 -45.185 1.00 96.62 77 VAL A N 1
ATOM 618 C CA . VAL A 1 77 ? 25.716 5.069 -43.945 1.00 96.62 77 VAL A CA 1
ATOM 619 C C . VAL A 1 77 ? 25.308 5.899 -42.729 1.00 96.62 77 VAL A C 1
ATOM 621 O O . VAL A 1 77 ? 24.851 5.341 -41.735 1.00 96.62 77 VAL A O 1
ATOM 624 N N . LEU A 1 78 ? 25.401 7.227 -42.814 1.00 96.62 78 LEU A N 1
ATOM 625 C CA . LEU A 1 78 ? 24.994 8.121 -41.732 1.00 96.62 78 LEU A CA 1
ATOM 626 C C . LEU A 1 78 ? 23.492 8.000 -41.437 1.00 96.62 78 LEU A C 1
ATOM 628 O O . LEU A 1 78 ? 23.102 7.879 -40.277 1.00 96.62 78 LEU A O 1
ATOM 632 N N . VAL A 1 79 ? 22.651 7.948 -42.472 1.00 96.94 79 VAL A N 1
ATOM 633 C CA . VAL A 1 79 ? 21.204 7.720 -42.326 1.00 96.94 79 VAL A CA 1
ATOM 634 C C . VAL A 1 79 ? 20.909 6.355 -41.697 1.00 96.94 79 VAL A C 1
ATOM 636 O O . VAL A 1 79 ? 20.065 6.268 -40.805 1.00 96.94 79 VAL A O 1
ATOM 639 N N . LEU A 1 80 ? 21.618 5.297 -42.101 1.00 96.88 80 LEU A N 1
ATOM 640 C CA . LEU A 1 80 ? 21.462 3.963 -41.514 1.00 96.88 80 LEU A CA 1
ATOM 641 C C . LEU A 1 80 ? 21.845 3.946 -40.030 1.00 96.88 80 LEU A C 1
ATOM 643 O O . LEU A 1 80 ? 21.106 3.387 -39.221 1.00 96.88 80 LEU A O 1
ATOM 647 N N . ILE A 1 81 ? 22.945 4.603 -39.648 1.00 96.50 81 ILE A N 1
ATOM 648 C CA . ILE A 1 81 ? 23.349 4.736 -38.240 1.00 96.50 81 ILE A CA 1
ATOM 649 C C . ILE A 1 81 ? 22.267 5.471 -37.445 1.00 96.50 81 ILE A C 1
ATOM 651 O O . ILE A 1 81 ? 21.870 5.001 -36.379 1.00 96.50 81 ILE A O 1
ATOM 655 N N . LEU A 1 82 ? 21.740 6.583 -37.969 1.00 96.31 82 LEU A N 1
ATOM 656 C CA . LEU A 1 82 ? 20.659 7.324 -37.315 1.00 96.31 82 LEU A CA 1
ATOM 657 C C . LEU A 1 82 ? 19.399 6.468 -37.141 1.00 96.31 82 LEU A C 1
ATOM 659 O O . LEU A 1 82 ? 18.799 6.498 -36.068 1.00 96.31 82 LEU A O 1
ATOM 663 N N . MET A 1 83 ? 19.018 5.668 -38.144 1.00 96.88 83 MET A N 1
ATOM 664 C CA . MET A 1 83 ? 17.887 4.741 -38.019 1.00 96.88 83 MET A CA 1
ATOM 665 C C . MET A 1 83 ? 18.128 3.679 -36.943 1.00 96.88 83 MET A C 1
ATOM 667 O O . MET A 1 83 ? 17.235 3.425 -36.136 1.00 96.88 83 MET A O 1
ATOM 671 N N . VAL A 1 84 ? 19.323 3.080 -36.900 1.00 96.56 84 VAL A N 1
ATOM 672 C CA . VAL A 1 84 ? 19.672 2.055 -35.903 1.00 96.56 84 VAL A CA 1
ATOM 673 C C . VAL A 1 84 ? 19.663 2.639 -34.493 1.00 96.56 84 VAL A C 1
ATOM 675 O O . VAL A 1 84 ? 19.074 2.040 -33.595 1.00 96.56 84 VAL A O 1
ATOM 678 N N . VAL A 1 85 ? 20.249 3.822 -34.289 1.00 95.75 85 VAL A N 1
ATOM 679 C CA . VAL A 1 85 ? 20.243 4.503 -32.984 1.00 95.75 85 VAL A CA 1
ATOM 680 C C . VAL A 1 85 ? 18.821 4.880 -32.576 1.00 95.75 85 VAL A C 1
ATOM 682 O O . VAL A 1 85 ? 18.422 4.613 -31.444 1.00 95.75 85 VAL A O 1
ATOM 685 N N . TRP A 1 86 ? 18.027 5.445 -33.489 1.00 94.69 86 TRP A N 1
ATOM 686 C CA . TRP A 1 86 ? 16.634 5.803 -33.216 1.00 94.69 86 TRP A CA 1
ATOM 687 C C . TRP A 1 86 ? 15.796 4.581 -32.824 1.00 94.69 86 TRP A C 1
ATOM 689 O O . TRP A 1 86 ? 15.059 4.615 -31.835 1.00 94.69 86 TRP A O 1
ATOM 699 N N . PHE A 1 87 ? 15.952 3.477 -33.557 1.00 96.00 87 PHE A N 1
ATOM 700 C CA . PHE A 1 87 ? 15.279 2.219 -33.254 1.00 96.00 87 PHE A CA 1
ATOM 701 C C . PHE A 1 87 ? 15.748 1.635 -31.914 1.00 96.00 87 PHE A C 1
ATOM 703 O O . PHE A 1 87 ? 14.921 1.235 -31.092 1.00 96.00 87 PHE A O 1
ATOM 710 N N . GLY A 1 88 ? 17.059 1.661 -31.657 1.00 91.50 88 GLY A N 1
ATOM 711 C CA . GLY A 1 88 ? 17.673 1.211 -30.411 1.00 91.50 88 GLY A CA 1
ATOM 712 C C . GLY A 1 88 ? 17.157 1.976 -29.195 1.00 91.50 88 GLY A C 1
ATOM 713 O O . GLY A 1 88 ? 16.672 1.357 -28.255 1.00 91.50 88 GLY A O 1
ATOM 714 N N . ILE A 1 89 ? 17.162 3.313 -29.232 1.00 91.06 89 ILE A N 1
ATOM 715 C CA . ILE A 1 89 ? 16.636 4.160 -28.147 1.00 91.06 89 ILE A CA 1
ATOM 716 C C . ILE A 1 89 ? 15.151 3.877 -27.910 1.00 91.06 89 ILE A C 1
ATOM 718 O O . ILE A 1 89 ? 14.713 3.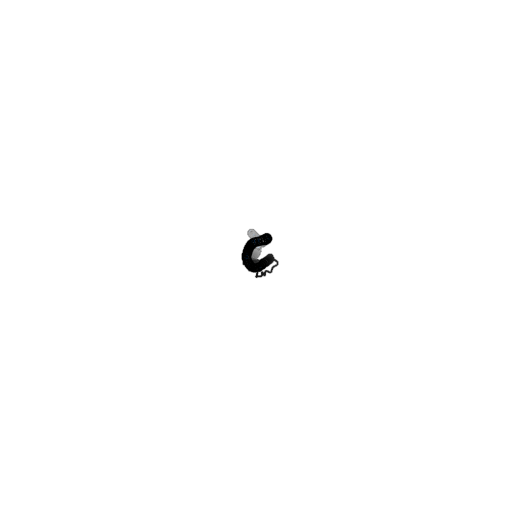715 -26.768 1.00 91.06 89 ILE A O 1
ATOM 722 N N . ARG A 1 90 ? 14.355 3.787 -28.981 1.00 91.06 90 ARG A N 1
ATOM 723 C CA . ARG A 1 90 ? 12.916 3.557 -28.847 1.00 91.06 90 ARG A CA 1
ATOM 724 C C . ARG A 1 90 ? 12.609 2.205 -28.210 1.00 91.06 90 ARG A C 1
ATOM 726 O O . ARG A 1 90 ? 11.740 2.125 -27.343 1.00 91.06 90 ARG A O 1
ATOM 733 N N . HIS A 1 91 ? 13.326 1.159 -28.611 1.00 89.00 91 HIS A N 1
ATOM 734 C CA . HIS A 1 91 ? 13.078 -0.188 -28.112 1.00 89.00 91 HIS A CA 1
ATOM 735 C C . HIS A 1 91 ? 13.706 -0.446 -2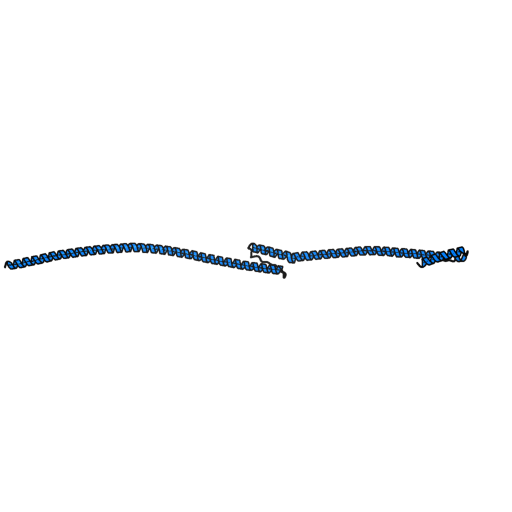6.734 1.00 89.00 91 HIS A C 1
ATOM 737 O O . HIS A 1 91 ? 13.085 -1.112 -25.908 1.00 89.00 91 HIS A O 1
ATOM 743 N N . ALA A 1 92 ? 14.893 0.105 -26.464 1.00 86.56 92 ALA A N 1
ATOM 744 C CA . ALA A 1 92 ? 15.639 -0.134 -25.229 1.00 86.56 92 ALA A CA 1
ATOM 745 C C . ALA A 1 92 ? 15.266 0.815 -24.077 1.00 86.56 92 ALA A C 1
ATOM 747 O O . ALA A 1 92 ? 15.386 0.419 -22.920 1.00 86.56 92 ALA A O 1
ATOM 748 N N . LEU A 1 93 ? 14.815 2.045 -24.371 1.00 88.62 93 LEU A N 1
ATOM 749 C CA . LEU A 1 93 ? 14.524 3.064 -23.351 1.00 88.62 93 LEU A CA 1
ATOM 750 C C . LEU A 1 93 ? 13.051 3.483 -23.338 1.00 88.62 93 LEU A C 1
ATOM 752 O O . LEU A 1 93 ? 12.385 3.334 -22.316 1.00 88.62 93 LEU A O 1
ATOM 756 N N . LEU A 1 94 ? 12.514 3.972 -24.462 1.00 90.38 94 LEU A N 1
ATOM 757 C CA . LEU A 1 94 ? 11.178 4.590 -24.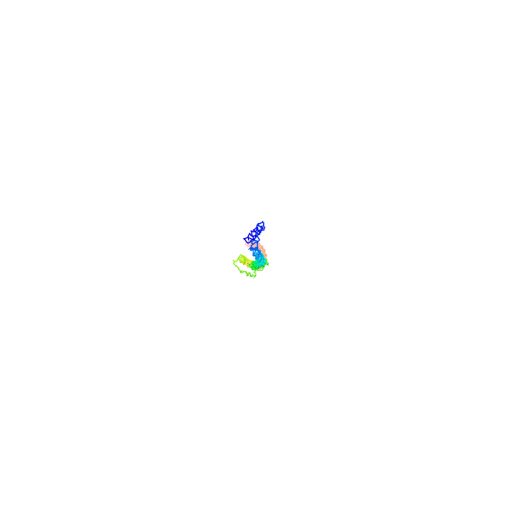473 1.00 90.38 94 LEU A CA 1
ATOM 758 C C . LEU A 1 94 ? 10.049 3.579 -24.228 1.00 90.38 94 LEU A C 1
ATOM 760 O O . LEU A 1 94 ? 9.154 3.839 -23.425 1.00 90.38 94 LEU A O 1
ATOM 764 N N . ASN A 1 95 ? 10.083 2.419 -24.891 1.00 90.50 95 ASN A N 1
ATOM 765 C CA . ASN A 1 95 ? 9.036 1.405 -24.743 1.00 90.50 95 ASN A CA 1
ATOM 766 C C . ASN A 1 95 ? 8.996 0.775 -23.332 1.00 90.50 95 ASN A C 1
ATOM 768 O O . ASN A 1 95 ? 7.899 0.605 -22.795 1.00 90.50 95 ASN A O 1
ATOM 772 N N . PRO A 1 96 ? 10.129 0.391 -22.705 1.00 91.19 96 PRO A N 1
ATOM 773 C CA . PRO A 1 96 ? 10.127 -0.074 -21.319 1.00 91.19 96 PRO A CA 1
ATOM 774 C C . PRO A 1 96 ? 9.710 1.021 -20.331 1.00 91.19 96 PRO A C 1
ATOM 776 O O . PRO A 1 96 ? 8.881 0.755 -19.466 1.00 91.19 96 PRO A O 1
ATOM 779 N N . LEU A 1 97 ? 10.182 2.261 -20.504 1.00 92.38 97 LEU A N 1
ATOM 780 C CA . LEU A 1 97 ? 9.798 3.382 -19.640 1.00 92.38 97 LEU A CA 1
ATOM 781 C C . LEU A 1 97 ? 8.287 3.652 -19.682 1.00 92.38 97 LEU A C 1
ATOM 783 O O . LEU A 1 97 ? 7.661 3.833 -18.641 1.00 92.38 97 LEU A O 1
ATOM 787 N N . ALA A 1 98 ? 7.676 3.614 -20.870 1.00 92.38 98 ALA A N 1
ATOM 788 C CA . ALA A 1 98 ? 6.229 3.757 -21.011 1.00 92.38 98 ALA A CA 1
ATOM 789 C C . ALA A 1 98 ? 5.459 2.659 -20.255 1.00 92.38 98 ALA A C 1
ATOM 791 O O . ALA A 1 98 ? 4.437 2.949 -19.638 1.00 92.38 98 ALA A O 1
ATOM 792 N N . ARG A 1 99 ? 5.965 1.415 -20.247 1.00 92.38 99 ARG A N 1
ATOM 793 C CA . ARG A 1 99 ? 5.373 0.311 -19.472 1.00 92.38 99 ARG A CA 1
ATOM 794 C C . ARG A 1 99 ? 5.453 0.557 -17.967 1.00 92.38 99 ARG A C 1
ATOM 796 O O . ARG A 1 99 ? 4.449 0.375 -17.288 1.00 92.38 99 ARG A O 1
ATOM 803 N N . VAL A 1 100 ? 6.598 1.028 -17.467 1.00 94.19 100 VAL A N 1
ATOM 804 C CA . VAL A 1 100 ? 6.756 1.406 -16.051 1.00 94.19 100 VAL A CA 1
ATOM 805 C C . VAL A 1 100 ? 5.772 2.519 -15.672 1.00 94.19 100 VAL A C 1
ATOM 807 O O . VAL A 1 100 ? 5.085 2.407 -14.664 1.00 94.19 100 VAL A O 1
ATOM 810 N N . ILE A 1 101 ? 5.642 3.565 -16.497 1.00 94.31 101 ILE A N 1
ATOM 811 C CA . ILE A 1 101 ? 4.708 4.676 -16.240 1.00 94.31 101 ILE A CA 1
ATOM 812 C C . ILE A 1 101 ? 3.257 4.189 -16.201 1.00 94.31 101 ILE A C 1
ATOM 814 O O . ILE A 1 101 ? 2.504 4.584 -15.311 1.00 94.31 101 ILE A O 1
ATOM 818 N N . THR A 1 102 ? 2.851 3.340 -17.148 1.00 94.44 102 THR A N 1
ATOM 819 C CA . THR A 1 102 ? 1.508 2.747 -17.139 1.00 94.44 102 THR A CA 1
ATOM 820 C C . THR A 1 102 ? 1.276 1.944 -15.865 1.00 94.44 102 THR A C 1
ATOM 822 O O . THR A 1 102 ? 0.240 2.112 -15.233 1.00 94.44 102 THR A O 1
ATOM 825 N N . HIS A 1 103 ? 2.257 1.158 -15.432 1.00 95.00 103 HIS A N 1
ATOM 826 C CA . HIS A 1 103 ? 2.133 0.365 -14.217 1.00 95.00 103 HIS A CA 1
ATOM 827 C C . HIS A 1 103 ? 2.037 1.223 -12.946 1.00 95.00 103 HIS A C 1
ATOM 829 O O . HIS A 1 103 ? 1.214 0.965 -12.074 1.00 95.00 103 HIS A O 1
ATOM 835 N N . ILE A 1 104 ? 2.792 2.322 -12.871 1.00 95.56 104 ILE A N 1
ATOM 836 C CA . ILE A 1 104 ? 2.646 3.302 -11.784 1.00 95.56 104 ILE A CA 1
ATOM 837 C C . ILE A 1 104 ? 1.236 3.912 -11.781 1.00 95.56 104 ILE A C 1
ATOM 839 O O . ILE A 1 104 ? 0.677 4.140 -10.712 1.00 95.56 104 ILE A O 1
ATOM 843 N N . ARG A 1 105 ? 0.631 4.164 -12.951 1.00 95.81 105 ARG A N 1
ATOM 844 C CA . ARG A 1 105 ? -0.761 4.646 -13.030 1.00 95.81 105 ARG A CA 1
ATOM 845 C C . ARG A 1 105 ? -1.764 3.606 -12.531 1.00 95.81 105 ARG A C 1
ATOM 847 O O . ARG A 1 105 ? -2.724 3.994 -11.876 1.00 95.81 105 ARG A O 1
ATOM 854 N N . GLU A 1 106 ? -1.542 2.322 -12.807 1.00 94.50 106 GLU A N 1
ATOM 855 C CA . GLU A 1 106 ? -2.363 1.224 -12.268 1.00 94.50 106 GLU A CA 1
ATOM 856 C C . GLU A 1 106 ? -2.281 1.191 -10.735 1.00 94.50 106 GLU A C 1
ATOM 858 O O . GLU A 1 106 ? -3.315 1.269 -10.068 1.00 94.50 106 GLU A O 1
ATOM 863 N N . ILE A 1 107 ? -1.064 1.233 -10.178 1.00 95.44 107 ILE A N 1
ATOM 864 C CA . ILE A 1 107 ? -0.825 1.324 -8.728 1.00 95.44 107 ILE A CA 1
ATOM 865 C C . ILE A 1 107 ? -1.529 2.552 -8.135 1.00 95.44 107 ILE A C 1
ATOM 867 O O . ILE A 1 107 ? -2.233 2.442 -7.134 1.00 95.44 107 ILE A O 1
ATOM 871 N N . ALA A 1 108 ? -1.390 3.720 -8.769 1.00 94.75 108 ALA A N 1
ATOM 872 C CA . ALA A 1 108 ? -2.022 4.960 -8.319 1.00 94.75 108 ALA A CA 1
ATOM 873 C C . ALA A 1 108 ? -3.559 4.917 -8.396 1.00 94.75 108 ALA A C 1
ATOM 875 O O . ALA A 1 108 ? -4.227 5.620 -7.643 1.00 94.75 108 ALA A O 1
ATOM 876 N N . SER A 1 109 ? -4.125 4.094 -9.284 1.00 96.06 109 SER A N 1
ATOM 877 C CA . SER A 1 109 ? -5.569 3.840 -9.355 1.00 96.06 109 SER A CA 1
ATOM 878 C C . SER A 1 109 ? -6.066 2.812 -8.329 1.00 96.06 109 SER A C 1
ATOM 880 O O . SER A 1 109 ? -7.271 2.597 -8.224 1.00 96.06 109 SER A O 1
ATOM 882 N N . GLY A 1 110 ? -5.157 2.200 -7.563 1.00 94.50 110 GLY A N 1
ATOM 883 C CA . GLY A 1 110 ? -5.460 1.193 -6.545 1.00 94.50 110 GLY A CA 1
ATOM 884 C C . GLY A 1 110 ? -5.435 -0.253 -7.048 1.00 94.50 110 GLY A C 1
ATOM 885 O O . GLY A 1 110 ? -5.671 -1.164 -6.258 1.00 94.50 110 GLY A O 1
ATOM 886 N N . ASP A 1 111 ? -5.126 -0.494 -8.327 1.00 95.31 111 ASP A N 1
ATOM 887 C CA . ASP A 1 111 ? -4.943 -1.850 -8.849 1.00 95.31 111 ASP A CA 1
ATOM 888 C C . ASP A 1 111 ? -3.501 -2.317 -8.612 1.00 95.31 111 ASP A C 1
ATOM 890 O O . ASP A 1 111 ? -2.581 -2.015 -9.373 1.00 95.31 111 ASP A O 1
ATOM 894 N N . LEU A 1 112 ? -3.312 -3.077 -7.532 1.00 94.56 112 LEU A N 1
ATOM 895 C CA . LEU A 1 112 ? -2.031 -3.686 -7.169 1.00 94.56 112 LEU A CA 1
ATOM 896 C C . LEU A 1 112 ? -1.881 -5.120 -7.707 1.00 94.56 112 LEU A C 1
ATOM 898 O O . LEU A 1 112 ? -0.913 -5.789 -7.364 1.00 94.56 112 LEU A O 1
ATOM 902 N N . THR A 1 113 ? -2.809 -5.615 -8.532 1.00 92.56 113 THR A N 1
ATOM 903 C CA . THR A 1 113 ? -2.821 -7.024 -8.976 1.00 92.56 113 THR A CA 1
ATOM 904 C C . THR A 1 113 ? -1.984 -7.284 -10.227 1.00 92.56 113 THR A C 1
ATOM 906 O O . THR A 1 113 ? -1.681 -8.432 -10.556 1.00 92.56 113 THR A O 1
ATOM 909 N N . LYS A 1 114 ? -1.621 -6.223 -10.955 1.00 90.25 114 LYS A N 1
ATOM 910 C CA . LYS A 1 114 ? -0.843 -6.311 -12.194 1.00 90.25 114 LYS A CA 1
ATOM 911 C C . LYS A 1 114 ? 0.626 -6.596 -11.904 1.00 90.25 114 LYS A C 1
ATOM 913 O O . LYS A 1 114 ? 1.154 -6.198 -10.875 1.00 90.25 114 LYS A O 1
ATOM 918 N N . THR A 1 115 ? 1.305 -7.243 -12.845 1.00 87.12 115 THR A N 1
ATOM 919 C CA . THR A 1 115 ? 2.736 -7.556 -12.743 1.00 87.12 115 THR A CA 1
ATOM 920 C C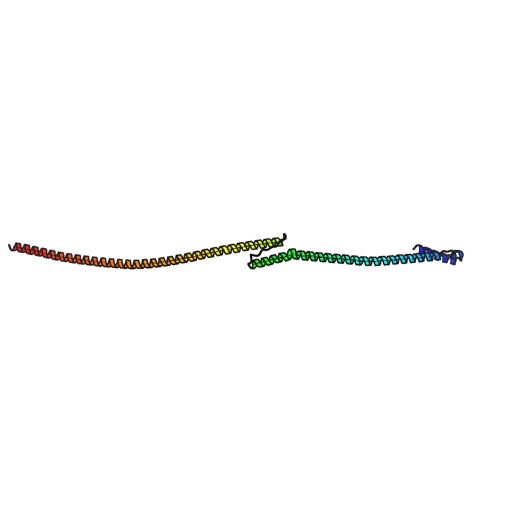 . THR A 1 115 ? 3.529 -6.791 -13.792 1.00 87.12 115 THR A C 1
ATOM 922 O O . THR A 1 115 ? 3.199 -6.843 -14.981 1.00 87.12 115 THR A O 1
ATOM 925 N N . LEU A 1 116 ? 4.616 -6.143 -13.381 1.00 87.31 116 LEU A N 1
ATOM 926 C CA . LEU A 1 116 ? 5.522 -5.447 -14.287 1.00 87.31 116 LEU A CA 1
ATOM 927 C C . LEU A 1 116 ? 6.606 -6.388 -14.823 1.00 87.31 116 LEU A C 1
ATOM 929 O O . LEU A 1 116 ? 7.582 -6.686 -14.145 1.00 87.31 116 LEU A O 1
ATOM 933 N N . THR A 1 117 ? 6.486 -6.816 -16.080 1.00 80.19 117 THR A N 1
ATOM 934 C CA . THR A 1 117 ? 7.553 -7.573 -16.754 1.00 80.19 117 THR A CA 1
ATOM 935 C C . THR A 1 117 ? 8.431 -6.634 -17.581 1.00 80.19 117 THR A C 1
ATOM 937 O O . THR A 1 117 ? 8.147 -6.364 -18.755 1.00 80.19 117 THR A O 1
ATOM 940 N N . VAL A 1 118 ? 9.507 -6.127 -16.981 1.00 80.75 118 VAL A N 1
ATOM 941 C CA . VAL A 1 118 ? 10.561 -5.385 -17.688 1.00 80.75 118 VAL A CA 1
ATOM 942 C C . VAL A 1 118 ? 11.886 -6.101 -17.462 1.00 80.75 118 VAL A C 1
ATOM 944 O O . VAL A 1 118 ? 12.394 -6.162 -16.350 1.00 80.75 118 VAL A O 1
ATOM 947 N N . SER A 1 119 ? 12.442 -6.670 -18.530 1.00 69.50 119 SER A N 1
ATOM 948 C CA . SER A 1 119 ? 13.745 -7.335 -18.498 1.00 69.50 119 SER A CA 1
ATOM 949 C C . SER A 1 119 ? 14.822 -6.390 -19.027 1.00 69.50 119 SER A C 1
ATOM 951 O O . SER A 1 119 ? 14.713 -5.885 -20.143 1.00 69.50 119 SER A O 1
ATOM 953 N N . GLY A 1 120 ? 15.872 -6.166 -18.241 1.00 72.12 120 GLY A N 1
ATOM 954 C CA . GLY A 1 120 ? 17.019 -5.343 -18.620 1.00 72.12 120 GLY A CA 1
ATOM 955 C C . GLY A 1 120 ? 17.979 -5.181 -17.446 1.00 72.12 120 GLY A C 1
ATOM 956 O O . GLY A 1 120 ? 17.541 -5.110 -16.306 1.00 72.12 120 GLY A O 1
ATOM 957 N N . ARG A 1 121 ? 19.291 -5.147 -17.708 1.00 77.06 121 ARG A N 1
ATOM 958 C CA . ARG A 1 121 ? 20.326 -4.871 -16.684 1.00 77.06 121 ARG A CA 1
ATOM 959 C C . ARG A 1 121 ? 20.722 -3.387 -16.647 1.00 77.06 121 ARG A C 1
ATOM 961 O O . ARG A 1 121 ? 21.818 -3.064 -16.212 1.00 77.06 121 ARG A O 1
ATOM 968 N N . ASN A 1 122 ? 19.872 -2.519 -17.191 1.00 87.12 122 ASN A N 1
ATOM 969 C CA . ASN A 1 122 ? 20.065 -1.073 -17.235 1.00 87.12 122 ASN A CA 1
ATOM 970 C C . ASN A 1 122 ? 19.219 -0.383 -16.154 1.00 87.12 122 ASN A C 1
ATOM 972 O O . ASN A 1 122 ? 18.431 -1.024 -15.459 1.00 87.12 122 ASN A O 1
ATOM 976 N N . GLU A 1 123 ? 19.340 0.936 -16.070 1.00 90.12 123 GLU A N 1
ATOM 977 C CA . GLU A 1 123 ? 18.649 1.804 -15.114 1.00 90.12 123 GLU A CA 1
ATOM 978 C C . GLU A 1 123 ? 17.121 1.663 -15.198 1.00 90.12 123 GLU A C 1
ATOM 980 O O . GLU A 1 123 ? 16.420 1.839 -14.206 1.00 90.12 123 GLU A O 1
ATOM 985 N N . ILE A 1 124 ? 16.579 1.297 -16.367 1.00 90.69 124 ILE A N 1
ATOM 986 C CA . ILE A 1 124 ? 15.139 1.052 -16.530 1.00 90.69 124 ILE A CA 1
ATOM 987 C C . ILE A 1 124 ? 14.714 -0.270 -15.880 1.00 90.69 124 ILE A C 1
ATOM 989 O O . ILE A 1 124 ? 13.618 -0.355 -15.327 1.00 90.69 124 ILE A O 1
ATOM 993 N N . GLY A 1 125 ? 15.569 -1.293 -15.928 1.00 90.75 125 GLY A N 1
ATOM 994 C CA . GLY A 1 125 ? 15.357 -2.541 -15.197 1.00 90.75 125 GLY A CA 1
ATOM 995 C C . GLY A 1 125 ? 15.435 -2.342 -13.684 1.00 90.75 125 GLY A C 1
ATOM 996 O O . GLY A 1 125 ? 14.592 -2.862 -12.959 1.00 90.75 125 GLY A O 1
ATOM 997 N N . GLU A 1 126 ? 16.389 -1.533 -13.214 1.00 91.88 126 GLU A N 1
ATOM 998 C CA . GLU A 1 126 ? 16.480 -1.148 -11.800 1.00 91.88 126 GLU A CA 1
ATOM 999 C C . GLU A 1 126 ? 15.234 -0.373 -11.351 1.00 91.88 126 GLU A C 1
ATOM 1001 O O . GLU A 1 126 ? 14.590 -0.770 -10.382 1.00 91.88 126 GLU A O 1
ATOM 1006 N N . LEU A 1 127 ? 14.817 0.646 -12.115 1.00 92.81 127 LEU A N 1
ATOM 1007 C CA . LEU A 1 127 ? 13.588 1.402 -11.864 1.00 92.81 127 LEU A CA 1
ATOM 1008 C C . LEU A 1 127 ? 12.359 0.486 -11.789 1.00 92.81 127 LEU A C 1
ATOM 1010 O O . LEU A 1 127 ? 11.534 0.638 -10.889 1.00 92.81 127 LEU A O 1
ATOM 1014 N N . ALA A 1 128 ? 12.230 -0.469 -12.714 1.00 92.75 128 ALA A N 1
ATOM 1015 C CA . ALA A 1 128 ? 11.137 -1.435 -12.696 1.00 92.75 128 ALA A CA 1
ATOM 1016 C C . ALA A 1 128 ? 11.154 -2.297 -11.423 1.00 92.75 128 ALA A C 1
ATOM 1018 O O . ALA A 1 128 ? 10.109 -2.472 -10.800 1.00 92.75 128 ALA A O 1
ATOM 1019 N N . GLY A 1 129 ? 12.330 -2.771 -11.000 1.00 92.44 129 GLY A N 1
ATOM 1020 C CA . GLY A 1 129 ? 12.490 -3.525 -9.755 1.00 92.44 129 GLY A CA 1
ATOM 1021 C C . GLY A 1 129 ? 12.155 -2.702 -8.506 1.00 92.44 129 GLY A C 1
ATOM 1022 O O . GLY A 1 129 ? 11.495 -3.201 -7.596 1.00 92.44 129 GLY A O 1
ATOM 1023 N N . THR A 1 130 ? 12.536 -1.422 -8.464 1.00 93.50 130 THR A N 1
ATOM 1024 C CA . THR A 1 130 ? 12.162 -0.517 -7.365 1.00 93.50 130 THR A CA 1
ATOM 1025 C C . THR A 1 130 ? 10.653 -0.269 -7.318 1.00 93.50 130 THR A C 1
ATOM 1027 O O . THR A 1 130 ? 10.065 -0.286 -6.237 1.00 93.50 130 THR A O 1
ATOM 1030 N N . VAL A 1 131 ? 10.004 -0.078 -8.471 1.00 94.56 131 VAL A N 1
ATOM 1031 C CA . VAL A 1 131 ? 8.541 0.078 -8.556 1.00 94.56 131 VAL A CA 1
ATOM 1032 C C . VAL A 1 131 ? 7.825 -1.197 -8.109 1.00 94.56 131 VAL A C 1
ATOM 1034 O O . VAL A 1 131 ? 6.840 -1.113 -7.379 1.00 94.56 131 VAL A O 1
ATOM 1037 N N . GLU A 1 132 ? 8.337 -2.373 -8.475 1.00 93.31 132 GLU A N 1
ATOM 1038 C CA . GLU A 1 132 ? 7.804 -3.656 -8.009 1.00 93.31 132 GLU A CA 1
ATOM 1039 C C . GLU A 1 132 ? 7.942 -3.808 -6.485 1.00 93.31 132 GLU A C 1
ATOM 1041 O O . GLU A 1 132 ? 7.014 -4.246 -5.807 1.00 93.31 132 GLU A O 1
ATOM 1046 N N . HIS A 1 133 ? 9.076 -3.393 -5.913 1.00 94.25 133 HIS A N 1
ATOM 1047 C CA . HIS A 1 133 ? 9.252 -3.383 -4.462 1.00 94.25 133 HIS A CA 1
ATOM 1048 C C . HIS A 1 133 ? 8.246 -2.448 -3.770 1.00 94.25 133 HIS A C 1
ATOM 1050 O O . HIS A 1 133 ? 7.589 -2.862 -2.817 1.00 94.25 133 HIS A O 1
ATOM 1056 N N . MET A 1 134 ? 8.057 -1.232 -4.296 1.00 95.88 134 MET A N 1
ATOM 1057 C CA . MET A 1 134 ? 7.051 -0.282 -3.808 1.00 95.88 134 MET A CA 1
ATOM 1058 C C . MET A 1 134 ? 5.634 -0.873 -3.864 1.00 95.88 134 MET A C 1
ATOM 1060 O O . MET A 1 134 ? 4.880 -0.743 -2.901 1.00 95.88 134 MET A O 1
ATOM 1064 N N . GLN A 1 135 ? 5.277 -1.551 -4.960 1.00 95.94 135 GLN A N 1
ATOM 1065 C CA . GLN A 1 135 ? 3.987 -2.227 -5.100 1.00 95.94 135 GLN A CA 1
ATOM 1066 C C . GLN A 1 135 ? 3.782 -3.279 -4.004 1.00 95.94 135 GLN A C 1
ATOM 1068 O O . GLN A 1 135 ? 2.733 -3.289 -3.367 1.00 95.94 135 GLN A O 1
ATOM 1073 N N . ARG A 1 136 ? 4.779 -4.136 -3.746 1.00 95.69 136 ARG A N 1
ATOM 1074 C CA . ARG A 1 136 ? 4.693 -5.163 -2.693 1.00 95.69 136 ARG A CA 1
ATOM 1075 C C . ARG A 1 136 ? 4.510 -4.545 -1.310 1.00 95.69 136 ARG A C 1
ATOM 1077 O O . ARG A 1 136 ? 3.612 -4.951 -0.587 1.00 95.69 136 ARG A O 1
ATOM 1084 N N . SER A 1 137 ? 5.276 -3.507 -0.977 1.00 96.94 137 SER A N 1
ATOM 1085 C CA . SER A 1 137 ? 5.115 -2.809 0.304 1.00 96.94 137 SER A CA 1
ATOM 1086 C C . SER A 1 137 ? 3.732 -2.162 0.460 1.00 96.94 137 SER A C 1
ATOM 1088 O O . SER A 1 137 ? 3.180 -2.144 1.562 1.00 96.94 137 SER A O 1
ATOM 1090 N N . LEU A 1 138 ? 3.141 -1.658 -0.630 1.00 96.94 138 LEU A N 1
ATOM 1091 C CA . LEU A 1 138 ? 1.759 -1.169 -0.627 1.00 96.94 138 LEU A CA 1
ATOM 1092 C C . LEU A 1 138 ? 0.751 -2.305 -0.415 1.00 96.94 138 LEU A C 1
ATOM 1094 O O . LEU A 1 138 ? -0.172 -2.136 0.378 1.00 96.94 138 LEU A O 1
ATOM 1098 N N . ILE A 1 139 ? 0.936 -3.459 -1.066 1.00 96.69 139 ILE A N 1
ATOM 1099 C CA . ILE A 1 139 ? 0.098 -4.652 -0.858 1.00 96.69 139 ILE A CA 1
ATOM 1100 C C . ILE A 1 139 ? 0.145 -5.085 0.609 1.00 96.69 139 ILE A C 1
ATOM 1102 O O . ILE A 1 139 ? -0.910 -5.290 1.210 1.00 96.69 139 ILE A O 1
ATOM 1106 N N . ASP A 1 140 ? 1.336 -5.174 1.199 1.00 97.50 140 ASP A N 1
ATOM 1107 C CA . ASP A 1 140 ? 1.513 -5.569 2.599 1.00 97.50 140 ASP A CA 1
ATOM 1108 C C . ASP A 1 140 ? 0.821 -4.577 3.545 1.00 97.50 140 ASP A C 1
ATOM 1110 O O . ASP A 1 140 ? 0.078 -4.975 4.442 1.00 97.50 140 ASP A O 1
ATOM 1114 N N . THR A 1 141 ? 0.987 -3.273 3.296 1.00 97.38 141 THR A N 1
ATOM 1115 C CA . THR A 1 141 ? 0.346 -2.213 4.091 1.00 97.38 141 THR A CA 1
ATOM 1116 C C . THR A 1 141 ? -1.180 -2.302 4.013 1.00 97.38 141 THR A C 1
ATOM 1118 O O . THR A 1 141 ? -1.858 -2.269 5.038 1.00 97.38 141 THR A O 1
ATOM 1121 N N . VAL A 1 142 ? -1.742 -2.444 2.808 1.00 97.00 142 VAL A N 1
ATOM 1122 C CA . VAL A 1 142 ? -3.196 -2.572 2.611 1.00 97.00 142 VAL A CA 1
ATOM 1123 C C . VAL A 1 142 ? -3.727 -3.854 3.254 1.00 97.00 142 VAL A C 1
ATOM 1125 O O . VAL A 1 142 ? -4.792 -3.832 3.871 1.00 97.00 142 VAL A O 1
ATOM 1128 N N . THR A 1 143 ? -2.980 -4.954 3.159 1.00 97.38 143 THR A N 1
ATOM 1129 C CA . THR A 1 143 ? -3.334 -6.234 3.789 1.00 97.38 143 THR A CA 1
ATOM 1130 C C . THR A 1 143 ? -3.396 -6.091 5.305 1.00 97.38 143 THR A C 1
ATOM 1132 O O . THR A 1 143 ? -4.407 -6.441 5.905 1.00 97.38 143 THR A O 1
ATOM 1135 N N . GLN A 1 144 ? -2.385 -5.474 5.916 1.00 97.94 144 GLN A N 1
ATOM 1136 C CA . GLN A 1 144 ? -2.350 -5.244 7.359 1.00 97.94 144 GLN A CA 1
ATOM 1137 C C . GLN A 1 144 ? -3.479 -4.313 7.835 1.00 97.94 144 GLN A C 1
ATOM 1139 O O . GLN A 1 144 ? -4.091 -4.560 8.874 1.00 97.94 144 GLN A O 1
ATOM 1144 N N . VAL A 1 145 ? -3.809 -3.267 7.067 1.00 98.06 145 VAL A N 1
ATOM 1145 C CA . VAL A 1 145 ? -4.959 -2.392 7.360 1.00 98.06 145 VAL A CA 1
ATOM 1146 C C . VAL A 1 145 ? -6.277 -3.168 7.295 1.00 98.06 145 VAL A C 1
ATOM 1148 O O . VAL A 1 145 ? -7.151 -2.973 8.145 1.00 98.06 145 VAL A O 1
ATOM 1151 N N . ARG A 1 146 ? -6.428 -4.061 6.311 1.00 97.62 146 ARG A N 1
ATOM 1152 C CA . ARG A 1 146 ? -7.617 -4.905 6.173 1.00 97.62 146 ARG A CA 1
ATOM 1153 C C . ARG A 1 146 ? -7.746 -5.888 7.334 1.00 97.62 146 ARG A C 1
ATOM 1155 O O . ARG A 1 146 ? -8.805 -5.938 7.946 1.00 97.62 146 ARG A O 1
ATOM 1162 N N . GLU A 1 147 ? -6.677 -6.601 7.677 1.00 97.88 147 GLU A N 1
ATOM 1163 C CA . GLU A 1 147 ? -6.653 -7.522 8.821 1.00 97.88 147 GLU A CA 1
ATOM 1164 C C . GLU A 1 147 ? -6.981 -6.804 10.136 1.00 97.88 147 GLU A C 1
ATOM 1166 O O . GLU A 1 147 ? -7.789 -7.288 10.929 1.00 97.88 147 GLU A O 1
ATOM 1171 N N . GLY A 1 148 ? -6.421 -5.608 10.349 1.00 97.88 148 GLY A N 1
ATOM 1172 C CA . GLY A 1 148 ? -6.753 -4.776 11.505 1.00 97.88 148 GLY A CA 1
ATOM 1173 C C . GLY A 1 148 ? -8.224 -4.351 11.527 1.00 97.88 148 GLY A C 1
ATOM 1174 O O . GLY A 1 148 ? -8.854 -4.361 12.583 1.00 97.88 148 GLY A O 1
ATOM 1175 N N . SER A 1 149 ? -8.796 -4.026 10.367 1.00 98.06 149 SER A N 1
ATOM 1176 C CA . SER A 1 149 ? -10.216 -3.669 10.244 1.00 98.06 149 SER A CA 1
ATOM 1177 C C . SER A 1 149 ? -11.134 -4.859 10.536 1.00 98.06 149 SER A C 1
ATOM 1179 O O . SER A 1 149 ? -12.119 -4.697 11.254 1.00 98.06 149 SER A O 1
ATOM 1181 N N . ASP A 1 150 ? -10.788 -6.053 10.051 1.00 97.88 150 ASP A N 1
ATOM 1182 C CA . ASP A 1 150 ? -11.531 -7.289 10.325 1.00 97.88 150 ASP A CA 1
ATOM 1183 C C . ASP A 1 150 ? -11.469 -7.651 11.823 1.00 97.88 150 ASP A C 1
ATOM 1185 O O . ASP A 1 150 ? -12.482 -8.024 12.421 1.00 97.88 150 ASP A O 1
ATOM 1189 N N . ALA A 1 151 ? -10.313 -7.457 12.469 1.00 97.50 151 ALA A N 1
ATOM 1190 C CA . ALA A 1 151 ? -10.164 -7.640 13.913 1.00 97.50 151 ALA A CA 1
ATOM 1191 C C . ALA A 1 151 ? -11.016 -6.643 14.722 1.00 97.50 151 ALA A C 1
ATOM 1193 O O . ALA A 1 151 ? -11.692 -7.040 15.673 1.00 97.50 151 ALA A O 1
ATOM 1194 N N . ILE A 1 152 ? -11.040 -5.361 14.329 1.00 97.62 152 ILE A N 1
ATOM 1195 C CA . ILE A 1 152 ? -11.909 -4.342 14.944 1.00 97.62 152 ILE A CA 1
ATOM 1196 C C . ILE A 1 152 ? -13.383 -4.707 14.749 1.00 97.62 152 ILE A C 1
ATOM 1198 O O . ILE A 1 152 ? -14.168 -4.617 15.693 1.00 97.62 152 ILE A O 1
ATOM 1202 N N . TYR A 1 153 ? -13.776 -5.138 13.550 1.00 97.81 153 TYR A N 1
ATOM 1203 C CA . TYR A 1 153 ? -15.147 -5.558 13.272 1.00 97.81 153 TYR A CA 1
ATOM 1204 C C . TYR A 1 153 ? -15.568 -6.728 14.173 1.00 97.81 153 TYR A C 1
ATOM 1206 O O . TYR A 1 153 ? -16.611 -6.668 14.824 1.00 97.81 153 TYR A O 1
ATOM 1214 N N . SER A 1 154 ? -14.719 -7.751 14.299 1.00 97.75 154 SER A N 1
ATOM 1215 C CA . SER A 1 154 ? -14.971 -8.875 15.205 1.00 97.75 154 SER A CA 1
ATOM 1216 C C . SER A 1 154 ? -15.088 -8.419 16.664 1.00 97.75 154 SER A C 1
ATOM 1218 O O . SER A 1 154 ? -16.057 -8.764 17.339 1.00 97.75 154 SER A O 1
ATOM 1220 N N . GLY A 1 155 ? -14.143 -7.604 17.147 1.00 97.94 155 GLY A N 1
ATOM 1221 C CA . GLY A 1 155 ? -14.144 -7.122 18.532 1.00 97.94 155 GLY A CA 1
ATOM 1222 C C . GLY A 1 155 ? -15.343 -6.225 18.854 1.00 97.94 155 GLY A C 1
ATOM 1223 O O . GLY A 1 155 ? -15.944 -6.339 19.918 1.00 97.94 155 GLY A O 1
ATOM 1224 N N . THR A 1 156 ? -15.756 -5.365 17.923 1.00 97.94 156 THR A N 1
ATOM 1225 C CA . THR A 1 156 ? -16.953 -4.524 18.100 1.00 97.94 156 THR A CA 1
ATOM 1226 C C . THR A 1 156 ? -18.242 -5.344 18.100 1.00 97.94 156 THR A C 1
ATOM 1228 O O . THR A 1 156 ? -19.142 -5.045 18.885 1.00 97.94 156 THR A O 1
ATOM 1231 N N . SER A 1 157 ? -18.324 -6.411 17.297 1.00 97.62 157 SER A N 1
ATOM 1232 C CA . SER A 1 157 ? -19.450 -7.350 17.340 1.00 97.62 157 SER A CA 1
ATOM 1233 C C . SER A 1 157 ? -19.528 -8.095 18.678 1.00 97.62 157 SER A C 1
ATOM 1235 O O . SER A 1 157 ? -20.621 -8.279 19.213 1.00 97.62 157 SER A O 1
ATOM 1237 N N . GLU A 1 158 ? -18.387 -8.499 19.241 1.00 98.06 158 GLU A N 1
ATOM 1238 C CA . GLU A 1 158 ? -18.321 -9.136 20.561 1.00 98.06 158 GLU A CA 1
ATOM 1239 C C . GLU A 1 158 ? -18.740 -8.168 21.679 1.00 98.06 158 GLU A C 1
ATOM 1241 O O . GLU A 1 158 ? -19.557 -8.523 22.530 1.00 98.06 158 GLU A O 1
ATOM 1246 N N . ILE A 1 159 ? -18.277 -6.913 21.631 1.00 97.62 159 ILE A N 1
ATOM 1247 C CA . ILE A 1 159 ? -18.703 -5.858 22.564 1.00 97.62 159 ILE A CA 1
ATOM 1248 C C . ILE A 1 159 ? -20.215 -5.626 22.475 1.00 97.62 159 ILE A C 1
ATOM 1250 O O . ILE A 1 159 ? -20.874 -5.518 23.506 1.00 97.62 159 ILE A O 1
ATOM 1254 N N . ALA A 1 160 ? -20.785 -5.561 21.270 1.00 97.69 160 ALA A N 1
ATOM 1255 C CA . ALA A 1 160 ? -22.222 -5.357 21.091 1.00 97.69 160 ALA A CA 1
ATOM 1256 C C . ALA A 1 160 ? -23.049 -6.509 21.692 1.00 97.69 160 ALA A C 1
ATOM 1258 O O . ALA A 1 160 ? -24.052 -6.266 22.374 1.00 97.69 160 ALA A O 1
ATOM 1259 N N . ALA A 1 161 ? -22.606 -7.754 21.492 1.00 97.44 161 ALA A N 1
ATOM 1260 C CA . ALA A 1 161 ? -23.222 -8.924 22.110 1.00 97.44 161 ALA A CA 1
ATOM 1261 C C . ALA A 1 161 ? -23.113 -8.871 23.645 1.00 97.44 161 ALA A C 1
ATOM 1263 O O . ALA A 1 161 ? -24.120 -9.020 24.338 1.00 97.44 161 ALA A O 1
ATOM 1264 N N . GLY A 1 162 ? -21.925 -8.568 24.177 1.00 98.12 162 GLY A N 1
ATOM 1265 C CA . GLY A 1 162 ? -21.698 -8.424 25.617 1.00 98.12 162 GLY A CA 1
ATOM 1266 C C . GLY A 1 162 ? -22.513 -7.293 26.249 1.00 98.12 162 GLY A C 1
ATOM 1267 O O . GLY A 1 162 ? -23.043 -7.447 27.346 1.00 98.12 162 GLY A O 1
ATOM 1268 N N . ASN A 1 163 ? -22.685 -6.173 25.547 1.00 97.88 163 ASN A N 1
ATOM 1269 C CA . ASN A 1 163 ? -23.510 -5.061 26.014 1.00 97.88 163 ASN A CA 1
ATOM 1270 C C . ASN A 1 163 ? -25.002 -5.427 26.051 1.00 97.88 163 ASN A C 1
ATOM 1272 O O . ASN A 1 163 ? -25.720 -4.993 26.947 1.00 97.88 163 ASN A O 1
ATOM 1276 N N . THR A 1 164 ? -25.462 -6.255 25.109 1.00 97.44 164 THR A N 1
ATOM 1277 C CA . THR A 1 164 ? -26.840 -6.770 25.102 1.00 97.44 164 THR A CA 1
ATOM 1278 C C . THR A 1 164 ? -27.087 -7.698 26.295 1.00 97.44 164 THR A C 1
ATOM 1280 O O . THR A 1 164 ? -28.091 -7.539 26.991 1.00 97.44 164 THR A O 1
ATOM 1283 N N . ASP A 1 165 ? -26.150 -8.608 26.592 1.00 97.81 165 ASP A N 1
ATOM 1284 C CA . ASP A 1 165 ? -26.207 -9.466 27.788 1.00 97.81 165 ASP A CA 1
ATOM 1285 C C . ASP A 1 165 ? -26.199 -8.640 29.083 1.00 97.81 165 ASP A C 1
ATOM 1287 O O . ASP A 1 165 ? -27.049 -8.823 29.958 1.00 97.81 165 ASP A O 1
ATOM 1291 N N . LEU A 1 166 ? -25.291 -7.665 29.186 1.00 98.00 166 LEU A N 1
ATOM 1292 C CA . LEU A 1 166 ? -25.198 -6.791 30.353 1.00 98.00 166 LEU A CA 1
ATOM 1293 C C . LEU A 1 166 ? -26.477 -5.972 30.562 1.00 98.00 166 LEU A C 1
ATOM 1295 O O . LEU A 1 166 ? -26.930 -5.833 31.700 1.00 98.00 166 LEU A O 1
ATOM 1299 N N . SER A 1 167 ? -27.070 -5.449 29.487 1.00 98.06 167 SER A N 1
ATOM 1300 C CA . SER A 1 167 ? -28.348 -4.735 29.547 1.00 98.06 167 SER A CA 1
ATOM 1301 C C . SER A 1 167 ? -29.454 -5.649 30.072 1.00 98.06 167 SER A C 1
ATOM 1303 O O . SER A 1 167 ? -30.155 -5.276 31.008 1.00 98.06 167 SER A O 1
ATOM 1305 N N . SER A 1 168 ? -29.556 -6.876 29.550 1.00 98.00 168 SER A N 1
ATOM 1306 C CA . SER A 1 168 ? -30.552 -7.855 30.004 1.00 98.00 168 SER A CA 1
ATOM 1307 C C . SER A 1 168 ? -30.387 -8.211 31.486 1.00 98.00 168 SER A C 1
ATOM 1309 O O . SER A 1 168 ? -31.359 -8.235 32.241 1.00 98.00 168 SER A O 1
ATOM 1311 N N . ARG A 1 169 ? -29.149 -8.415 31.946 1.00 97.38 169 ARG A N 1
ATOM 1312 C CA . ARG A 1 169 ? -28.856 -8.673 33.365 1.00 97.38 169 ARG A CA 1
ATOM 1313 C C . ARG A 1 169 ? -29.165 -7.473 34.253 1.00 97.38 169 ARG A C 1
ATOM 1315 O O . ARG A 1 169 ? -29.607 -7.653 35.385 1.00 97.38 169 ARG A O 1
ATOM 1322 N N . THR A 1 170 ? -28.945 -6.263 33.746 1.00 98.00 170 THR A N 1
ATOM 1323 C CA . THR A 1 170 ? -29.274 -5.019 34.452 1.00 98.00 170 THR A CA 1
ATOM 1324 C C . THR A 1 170 ? -30.790 -4.865 34.597 1.00 98.00 170 THR A C 1
ATOM 1326 O O . THR A 1 170 ? -31.261 -4.541 35.684 1.00 98.00 170 THR A O 1
ATOM 1329 N N . GLU A 1 171 ? -31.565 -5.175 33.553 1.00 97.69 171 GLU A N 1
ATOM 1330 C CA . GLU A 1 171 ? -33.035 -5.223 33.609 1.00 97.69 171 GLU A CA 1
ATOM 1331 C C . GLU A 1 171 ? -33.534 -6.270 34.616 1.00 97.69 171 GLU A C 1
ATOM 1333 O O . GLU A 1 171 ? -34.398 -5.976 35.443 1.00 97.69 171 GLU A O 1
ATOM 1338 N N . GLN A 1 172 ? -32.945 -7.471 34.616 1.00 97.75 172 GLN A N 1
ATOM 1339 C CA . GLN A 1 172 ? -33.267 -8.508 35.602 1.00 97.75 172 GLN A CA 1
ATOM 1340 C C . GLN A 1 172 ? -32.956 -8.064 37.037 1.00 97.75 172 GLN A C 1
ATOM 1342 O O . GLN A 1 172 ? -33.761 -8.286 37.940 1.00 97.75 172 GLN A O 1
ATOM 1347 N N . GLN A 1 173 ? -31.806 -7.422 37.265 1.00 96.94 173 GLN A N 1
ATOM 1348 C CA . GLN A 1 173 ? -31.444 -6.899 38.584 1.00 96.94 173 GLN A CA 1
ATOM 1349 C C . GLN A 1 173 ? -32.378 -5.780 39.042 1.00 96.94 173 GLN A C 1
ATOM 1351 O O . GLN A 1 173 ? -32.745 -5.752 40.215 1.00 96.94 173 GLN A O 1
ATOM 1356 N N . ALA A 1 174 ? -32.774 -4.880 38.140 1.00 97.81 174 ALA A N 1
ATOM 1357 C CA . ALA A 1 174 ? -33.747 -3.838 38.447 1.00 97.81 174 ALA A CA 1
ATOM 1358 C C . ALA A 1 174 ? -35.084 -4.454 38.886 1.00 97.81 174 ALA A C 1
ATOM 1360 O O . ALA A 1 174 ? -35.606 -4.088 39.936 1.00 97.81 174 ALA A O 1
ATOM 1361 N N . SER A 1 175 ? -35.573 -5.463 38.160 1.00 97.12 175 SER A N 1
ATOM 1362 C CA . SER A 1 175 ? -36.797 -6.184 38.524 1.00 97.12 175 SER A CA 1
ATOM 1363 C C . SER A 1 175 ? -36.682 -6.906 39.878 1.00 97.12 175 SER A C 1
ATOM 1365 O O . SER A 1 175 ? -37.585 -6.812 40.707 1.00 97.12 175 SER A O 1
ATOM 1367 N N . ALA A 1 176 ? -35.548 -7.553 40.166 1.00 96.88 176 ALA A N 1
ATOM 1368 C CA . ALA A 1 176 ? -35.314 -8.193 41.465 1.00 96.88 176 ALA A CA 1
ATOM 1369 C C . ALA A 1 176 ? -35.256 -7.180 42.628 1.00 96.88 176 ALA A C 1
ATOM 1371 O O . ALA A 1 176 ? -35.688 -7.470 43.749 1.00 96.88 176 ALA A O 1
ATOM 1372 N N . LEU A 1 177 ? -34.729 -5.978 42.377 1.00 97.12 177 LEU A N 1
ATOM 1373 C CA . LEU A 1 177 ? -34.736 -4.885 43.348 1.00 97.12 177 LEU A CA 1
ATOM 1374 C C . LEU A 1 177 ? -36.152 -4.352 43.594 1.00 97.12 177 LEU A C 1
ATOM 1376 O O . LEU A 1 177 ? -36.482 -4.076 44.747 1.00 97.12 177 LEU A O 1
ATOM 1380 N N . GLU A 1 178 ? -36.996 -4.258 42.564 1.00 97.12 178 GLU A N 1
ATOM 1381 C CA . GLU A 1 178 ? -38.415 -3.908 42.722 1.00 97.12 178 GLU A CA 1
ATOM 1382 C C . GLU A 1 178 ? -39.161 -4.937 43.583 1.00 97.12 178 GLU A C 1
ATOM 1384 O O . GLU A 1 178 ? -39.869 -4.560 44.518 1.00 97.12 178 GLU A O 1
ATOM 1389 N N . GLU A 1 179 ? -38.946 -6.235 43.347 1.00 97.12 179 GLU A N 1
ATOM 1390 C CA . GLU A 1 179 ? -39.542 -7.304 44.161 1.00 97.12 179 GLU A CA 1
ATOM 1391 C C . GLU A 1 179 ? -39.050 -7.259 45.618 1.00 97.12 179 GLU A C 1
ATOM 1393 O O . GLU A 1 179 ? -39.829 -7.426 46.565 1.00 97.12 179 GLU A O 1
ATOM 1398 N N . THR A 1 180 ? -37.763 -6.963 45.820 1.00 96.62 180 THR A N 1
ATOM 1399 C CA . THR A 1 180 ? -37.182 -6.784 47.158 1.00 96.62 180 THR A CA 1
ATOM 1400 C C . THR A 1 180 ? -37.792 -5.575 47.866 1.00 96.62 180 THR A C 1
ATOM 1402 O O . THR A 1 180 ? -38.136 -5.665 49.045 1.00 96.62 180 THR A O 1
ATOM 1405 N N . ALA A 1 181 ? -37.972 -4.452 47.167 1.00 96.25 181 ALA A N 1
ATOM 1406 C CA . ALA A 1 181 ? -38.602 -3.258 47.722 1.00 96.25 181 ALA A CA 1
ATOM 1407 C C . ALA A 1 181 ? -40.061 -3.529 48.126 1.00 96.25 181 ALA A C 1
ATOM 1409 O O . ALA A 1 181 ? -40.444 -3.222 49.255 1.00 96.25 181 ALA A O 1
ATOM 1410 N N . ALA A 1 182 ? -40.839 -4.194 47.267 1.00 96.19 182 ALA A N 1
ATOM 1411 C CA . ALA A 1 182 ? -42.211 -4.600 47.576 1.00 96.19 182 ALA A CA 1
ATOM 1412 C C . ALA A 1 182 ? -42.276 -5.554 48.786 1.00 96.19 182 ALA A C 1
ATOM 1414 O O . ALA A 1 182 ? -43.105 -5.388 49.684 1.00 96.19 182 ALA A O 1
ATOM 1415 N N . SER A 1 183 ? -41.346 -6.510 48.868 1.00 96.69 183 SER A N 1
ATOM 1416 C CA . SER A 1 183 ? -41.223 -7.410 50.022 1.00 96.69 183 SER A CA 1
ATOM 1417 C C . SER A 1 183 ? -40.906 -6.643 51.311 1.00 96.69 183 SER A C 1
ATOM 1419 O O . SER A 1 183 ? -41.459 -6.943 52.371 1.00 96.69 183 SER A O 1
ATOM 1421 N N . MET A 1 184 ? -40.060 -5.611 51.237 1.00 96.38 184 MET A N 1
ATOM 1422 C CA . MET A 1 184 ? -39.747 -4.738 52.373 1.00 96.38 184 MET A CA 1
ATOM 1423 C C . MET A 1 184 ? -40.947 -3.880 52.799 1.00 96.38 184 MET A C 1
ATOM 1425 O O . MET A 1 184 ? -41.141 -3.673 54.000 1.00 96.38 184 MET A O 1
ATOM 1429 N N . GLU A 1 185 ? -41.793 -3.432 51.868 1.00 95.56 185 GLU A N 1
ATOM 1430 C CA . GLU A 1 185 ? -43.060 -2.759 52.193 1.00 95.56 185 GLU A CA 1
ATOM 1431 C C . GLU A 1 185 ? -44.023 -3.697 52.936 1.00 95.56 185 GLU A C 1
ATOM 1433 O O . GLU A 1 185 ? -44.561 -3.329 53.986 1.00 95.56 185 GLU A O 1
ATOM 1438 N N . GLN A 1 186 ? -44.185 -4.937 52.460 1.00 96.19 186 GLN A N 1
ATOM 1439 C CA . GLN A 1 186 ? -45.014 -5.947 53.132 1.00 96.19 186 GLN A CA 1
ATOM 1440 C C . GLN A 1 186 ? -44.474 -6.314 54.522 1.00 96.19 186 GLN A C 1
ATOM 1442 O O . GLN A 1 186 ? -45.244 -6.423 55.486 1.00 96.19 186 GLN A O 1
ATOM 1447 N N . LEU A 1 187 ? -43.153 -6.466 54.661 1.00 96.38 187 LEU A N 1
ATOM 1448 C CA . LEU A 1 187 ? -42.505 -6.698 55.953 1.00 96.38 187 LEU A CA 1
ATOM 1449 C C . LEU A 1 187 ? -42.730 -5.520 56.900 1.00 96.38 187 LEU A C 1
ATOM 1451 O O . LEU A 1 187 ? -43.099 -5.728 58.054 1.00 96.38 187 LEU A O 1
ATOM 1455 N N . THR A 1 188 ? -42.585 -4.286 56.416 1.00 96.56 188 THR A N 1
ATOM 1456 C CA . THR A 1 188 ? -42.832 -3.075 57.211 1.00 96.56 188 THR A CA 1
ATOM 1457 C C . THR A 1 188 ? -44.281 -3.014 57.695 1.00 96.56 188 THR A C 1
ATOM 1459 O O . THR A 1 188 ? -44.525 -2.739 58.873 1.00 96.56 188 THR A O 1
ATOM 1462 N N . ALA A 1 189 ? -45.249 -3.332 56.829 1.00 96.88 189 ALA A N 1
ATOM 1463 C CA . ALA A 1 189 ? -46.659 -3.415 57.203 1.00 96.88 189 ALA A CA 1
ATOM 1464 C C . ALA A 1 189 ? -46.904 -4.480 58.287 1.00 96.88 189 ALA A C 1
ATOM 1466 O O . ALA A 1 189 ? -47.583 -4.212 59.280 1.00 96.88 189 ALA A O 1
ATOM 1467 N N . THR A 1 190 ? -46.286 -5.654 58.144 1.00 96.62 190 THR A N 1
ATOM 1468 C CA . THR A 1 190 ? -46.397 -6.754 59.114 1.00 96.62 190 THR A CA 1
ATOM 1469 C C . THR A 1 190 ? -45.771 -6.392 60.462 1.00 96.62 190 THR A C 1
ATOM 1471 O O . THR A 1 190 ? -46.360 -6.648 61.512 1.00 96.62 190 THR A O 1
ATOM 1474 N N . VAL A 1 191 ? -44.604 -5.742 60.466 1.00 97.25 191 VAL A N 1
ATOM 1475 C CA . VAL A 1 191 ? -43.954 -5.256 61.694 1.00 97.25 191 VAL A CA 1
ATOM 1476 C C . VAL A 1 191 ? -44.826 -4.214 62.393 1.00 97.25 191 VAL A C 1
ATOM 1478 O O . VAL A 1 191 ? -44.996 -4.287 63.610 1.00 97.25 191 VAL A O 1
ATOM 1481 N N . LYS A 1 192 ? -45.432 -3.286 61.641 1.00 96.75 192 LYS A N 1
ATOM 1482 C CA . LYS A 1 192 ? -46.371 -2.300 62.192 1.00 96.75 192 LYS A CA 1
ATOM 1483 C C . LYS A 1 192 ? -47.591 -2.977 62.823 1.00 96.75 192 LYS A C 1
ATOM 1485 O O . LYS A 1 192 ? -47.929 -2.667 63.962 1.00 96.75 192 LYS A O 1
ATOM 1490 N N . GLN A 1 193 ? -48.192 -3.947 62.135 1.00 97.12 193 GLN A N 1
ATOM 1491 C CA . GLN A 1 193 ? -49.310 -4.726 62.670 1.00 97.12 193 GLN A CA 1
ATOM 1492 C C . GLN A 1 193 ? -48.920 -5.494 63.943 1.00 97.12 193 GLN A C 1
ATOM 1494 O O . GLN A 1 193 ? -49.673 -5.499 64.915 1.00 97.12 193 GLN A O 1
ATOM 1499 N N . ASN A 1 194 ? -47.733 -6.104 63.981 1.00 96.75 194 ASN A N 1
ATOM 1500 C CA . ASN A 1 194 ? -47.232 -6.788 65.174 1.00 96.75 194 ASN A CA 1
ATOM 1501 C C . ASN A 1 194 ? -47.018 -5.825 66.349 1.00 96.75 194 ASN A C 1
ATOM 1503 O O . ASN A 1 194 ? -47.344 -6.171 67.485 1.00 96.75 194 ASN A O 1
ATOM 1507 N N . ALA A 1 195 ? -46.517 -4.614 66.091 1.00 96.94 195 ALA A N 1
ATOM 1508 C CA . ALA A 1 195 ? -46.371 -3.582 67.113 1.00 96.94 195 ALA A CA 1
ATOM 1509 C C . ALA A 1 195 ? -47.733 -3.129 67.670 1.00 96.94 195 ALA A C 1
ATOM 1511 O O . ALA A 1 195 ? -47.892 -3.023 68.889 1.00 96.94 195 ALA A O 1
ATOM 1512 N N . ASP A 1 196 ? -48.732 -2.927 66.805 1.00 96.75 196 ASP A N 1
ATOM 1513 C CA . ASP A 1 196 ? -50.096 -2.574 67.215 1.00 96.75 196 ASP A CA 1
ATOM 1514 C C . ASP A 1 196 ? -50.756 -3.706 68.021 1.00 96.75 196 ASP A C 1
ATOM 1516 O O . ASP A 1 196 ? -51.352 -3.452 69.071 1.00 96.75 196 ASP A O 1
ATOM 1520 N N . ASN A 1 197 ? -50.584 -4.962 67.597 1.00 96.06 197 ASN A N 1
ATOM 1521 C CA . ASN A 1 197 ? -51.055 -6.141 68.329 1.00 96.06 197 ASN A CA 1
ATOM 1522 C C . ASN A 1 197 ? -50.405 -6.251 69.715 1.00 96.06 197 ASN A C 1
ATOM 1524 O O . ASN A 1 197 ? -51.099 -6.476 70.706 1.00 96.06 197 ASN A O 1
ATOM 1528 N N . ALA A 1 198 ? -49.087 -6.052 69.812 1.00 96.44 198 ALA A N 1
ATOM 1529 C CA . ALA A 1 198 ? -48.374 -6.062 71.089 1.00 96.44 198 ALA A CA 1
ATOM 1530 C C . ALA A 1 198 ? -48.869 -4.944 72.022 1.00 96.44 198 ALA A C 1
ATOM 1532 O O . ALA A 1 198 ? -49.035 -5.158 73.226 1.00 96.44 198 ALA A O 1
ATOM 1533 N N . ARG A 1 199 ? -49.168 -3.760 71.470 1.00 96.19 199 ARG A N 1
ATOM 1534 C CA . ARG A 1 199 ? -49.732 -2.633 72.223 1.00 96.19 199 ARG A CA 1
ATOM 1535 C C . ARG A 1 199 ? -51.140 -2.935 72.740 1.00 96.19 199 ARG A C 1
ATOM 1537 O O . ARG A 1 199 ? -51.412 -2.667 73.909 1.00 96.19 199 ARG A O 1
ATOM 1544 N N . GLN A 1 200 ? -52.005 -3.525 71.913 1.00 97.00 200 GLN A N 1
ATOM 1545 C CA . GLN A 1 200 ? -53.346 -3.960 72.323 1.00 97.00 200 GLN A CA 1
ATOM 1546 C C . GLN A 1 200 ? -53.288 -5.055 73.396 1.00 97.00 200 GLN A C 1
ATOM 1548 O O . GLN A 1 200 ? -53.981 -4.960 74.407 1.00 97.00 200 GLN A O 1
ATOM 1553 N N . ALA A 1 201 ? -52.424 -6.061 73.227 1.00 96.25 201 ALA A N 1
ATOM 1554 C CA . ALA A 1 201 ? -52.233 -7.124 74.213 1.00 96.25 201 ALA A CA 1
ATOM 1555 C C . ALA A 1 201 ? -51.744 -6.574 75.564 1.00 96.25 201 ALA A C 1
ATOM 1557 O O . ALA A 1 201 ? -52.242 -6.980 76.613 1.00 96.25 201 ALA A O 1
ATOM 1558 N N . SER A 1 202 ? -50.821 -5.606 75.541 1.00 96.56 202 SER A N 1
ATOM 1559 C CA . SER A 1 202 ? -50.350 -4.906 76.742 1.00 96.56 202 SER A CA 1
ATOM 1560 C C . SER A 1 202 ? -51.484 -4.154 77.454 1.00 96.56 202 SER A C 1
ATOM 1562 O O . SER A 1 202 ? -51.648 -4.289 78.667 1.00 96.56 202 SER A O 1
ATOM 1564 N N . GLN A 1 203 ? -52.335 -3.435 76.711 1.00 96.56 203 GLN A N 1
ATOM 1565 C CA . GLN A 1 203 ? -53.516 -2.767 77.276 1.00 96.56 203 GLN A CA 1
ATOM 1566 C C . GLN A 1 203 ? -54.509 -3.761 77.888 1.00 96.56 203 GLN A C 1
ATOM 1568 O O . GLN A 1 203 ? -54.983 -3.544 79.002 1.00 96.56 203 GLN A O 1
ATOM 1573 N N . LEU A 1 204 ? -54.788 -4.873 77.203 1.00 96.38 204 LEU A N 1
ATOM 1574 C CA . LEU A 1 204 ? -55.684 -5.909 77.713 1.00 96.38 204 LEU A CA 1
ATOM 1575 C C . LEU A 1 204 ? -55.141 -6.541 79.003 1.00 96.38 204 LEU A C 1
ATOM 1577 O O . LEU A 1 204 ? -55.892 -6.723 79.962 1.00 96.38 204 LEU A O 1
ATOM 1581 N N . ALA A 1 205 ? -53.836 -6.825 79.056 1.00 96.50 205 ALA A N 1
ATOM 1582 C CA . ALA A 1 205 ? -53.173 -7.332 80.255 1.00 96.50 205 ALA A CA 1
ATOM 1583 C C . ALA A 1 205 ? -53.245 -6.330 81.422 1.00 96.50 205 ALA A C 1
ATOM 1585 O O . ALA A 1 205 ? -53.513 -6.730 82.558 1.00 96.50 205 ALA A O 1
ATOM 1586 N N . GLN A 1 206 ? -53.078 -5.030 81.150 1.00 96.88 206 GLN A N 1
ATOM 1587 C CA . GLN A 1 206 ? -53.246 -3.960 82.140 1.00 96.88 206 GLN A CA 1
ATOM 1588 C C . GLN A 1 206 ? -54.678 -3.947 82.705 1.00 96.88 206 GLN A C 1
ATOM 1590 O O . GLN A 1 206 ? -54.854 -3.980 83.923 1.00 96.88 206 GLN A O 1
ATOM 1595 N N . SER A 1 207 ? -55.703 -3.962 81.844 1.00 96.44 207 SER A N 1
ATOM 1596 C CA . SER A 1 207 ? -57.112 -3.981 82.265 1.00 96.44 207 SER A CA 1
ATOM 1597 C C . SER A 1 207 ? -57.488 -5.255 83.033 1.00 96.44 207 SER A C 1
ATOM 1599 O O . SER A 1 207 ? -58.224 -5.191 84.021 1.00 96.44 207 SER A O 1
ATOM 1601 N N . ALA A 1 208 ? -56.963 -6.416 82.627 1.00 95.31 208 ALA A N 1
ATOM 1602 C CA . ALA A 1 208 ? -57.154 -7.675 83.345 1.00 95.31 208 ALA A CA 1
ATOM 1603 C C . ALA A 1 208 ? -56.517 -7.630 84.743 1.00 95.31 208 ALA A C 1
ATOM 1605 O O . ALA A 1 208 ? -57.149 -8.032 85.719 1.00 95.31 208 ALA A O 1
ATOM 1606 N N . SER A 1 209 ? -55.304 -7.078 84.857 1.00 96.56 209 SER A N 1
ATOM 1607 C CA . SER A 1 209 ? -54.621 -6.858 86.137 1.00 96.56 209 SER A CA 1
ATOM 1608 C C . SER A 1 209 ? -55.403 -5.905 87.052 1.00 96.56 209 SER A C 1
ATOM 1610 O O . SER A 1 209 ? -55.590 -6.188 88.236 1.00 96.56 209 SER A O 1
ATOM 1612 N N . GLU A 1 210 ? -55.952 -4.808 86.515 1.00 95.69 210 GLU A N 1
ATOM 1613 C CA . GLU A 1 210 ? -56.814 -3.896 87.278 1.00 95.69 210 GLU A CA 1
ATOM 1614 C C . GLU A 1 210 ? -58.101 -4.565 87.764 1.00 95.69 210 GLU A C 1
ATOM 1616 O O . GLU A 1 210 ? -58.484 -4.383 88.924 1.00 95.69 210 GLU A O 1
ATOM 1621 N N . THR A 1 211 ? -58.737 -5.365 86.907 1.00 95.50 211 THR A N 1
ATOM 1622 C CA . THR A 1 211 ? -59.944 -6.128 87.248 1.00 95.50 211 THR A CA 1
ATOM 1623 C C . THR A 1 211 ? -59.644 -7.157 88.334 1.00 95.50 211 THR A C 1
ATOM 1625 O O . THR A 1 211 ? -60.365 -7.220 89.328 1.00 95.50 211 THR A O 1
ATOM 1628 N N . ALA A 1 212 ? -58.545 -7.908 88.207 1.00 94.69 212 ALA A N 1
ATOM 1629 C CA . ALA A 1 212 ? -58.089 -8.851 89.225 1.00 94.69 212 ALA A CA 1
ATOM 1630 C C . ALA A 1 212 ? -57.799 -8.144 90.560 1.00 94.69 212 ALA A C 1
ATOM 1632 O O . ALA A 1 212 ? -58.210 -8.625 91.613 1.00 94.69 212 ALA A O 1
ATOM 1633 N N . ARG A 1 213 ? -57.176 -6.957 90.529 1.00 94.38 213 ARG A N 1
ATOM 1634 C CA . ARG A 1 213 ? -56.943 -6.130 91.724 1.00 94.38 213 ARG A CA 1
ATOM 1635 C C . ARG A 1 213 ? -58.252 -5.658 92.362 1.00 94.38 213 ARG A C 1
ATOM 1637 O O . ARG A 1 213 ? -58.359 -5.645 93.586 1.00 94.38 213 ARG A O 1
ATOM 1644 N N . HIS A 1 214 ? -59.239 -5.252 91.565 1.00 93.00 214 HIS A N 1
ATOM 1645 C CA . HIS A 1 214 ? -60.555 -4.864 92.076 1.00 93.00 214 HIS A CA 1
ATOM 1646 C C . HIS A 1 214 ? -61.296 -6.063 92.684 1.00 93.00 214 HIS A C 1
ATOM 1648 O O . HIS A 1 214 ? -61.789 -5.962 93.803 1.00 93.00 214 HIS A O 1
ATOM 1654 N N . GLY A 1 215 ? -61.291 -7.213 92.004 1.00 94.00 215 GLY A N 1
ATOM 1655 C CA . GLY A 1 215 ? -61.833 -8.468 92.526 1.00 94.00 215 GLY A CA 1
ATOM 1656 C C . GLY A 1 215 ? -61.167 -8.891 93.836 1.00 94.00 215 GLY A C 1
ATOM 1657 O O . GLY A 1 215 ? -61.865 -9.247 94.779 1.00 94.00 215 GLY A O 1
ATOM 1658 N N . GLY A 1 216 ? -59.841 -8.748 93.941 1.00 93.69 216 GLY A N 1
ATOM 1659 C CA . GLY A 1 216 ? -59.099 -8.964 95.186 1.00 93.69 216 GLY A CA 1
ATOM 1660 C C . GLY A 1 216 ? -59.614 -8.095 96.336 1.00 93.69 216 GLY A C 1
ATOM 1661 O O . GLY A 1 216 ? -59.920 -8.621 97.399 1.00 93.69 216 GLY A O 1
ATOM 1662 N N . LYS A 1 217 ? -59.836 -6.792 96.102 1.00 92.19 217 LYS A N 1
ATOM 1663 C CA . LYS A 1 217 ? -60.435 -5.894 97.111 1.00 92.19 217 LYS A CA 1
ATOM 1664 C C . LYS A 1 217 ? -61.844 -6.320 97.534 1.00 92.19 217 LYS A C 1
ATOM 1666 O O . LYS A 1 217 ? -62.199 -6.163 98.698 1.00 92.19 217 LYS A O 1
ATOM 1671 N N . VAL A 1 218 ? -62.659 -6.822 96.603 1.00 93.50 218 VAL A N 1
ATOM 1672 C CA . VAL A 1 218 ? -64.008 -7.327 96.913 1.00 93.50 218 VAL A CA 1
ATOM 1673 C C . VAL A 1 218 ? -63.923 -8.579 97.785 1.00 93.50 218 VAL A C 1
ATOM 1675 O O . VAL A 1 218 ? -64.636 -8.668 98.781 1.00 93.50 218 VAL A O 1
ATOM 1678 N N . VAL A 1 219 ? -63.034 -9.520 97.451 1.00 92.50 219 VAL A N 1
ATOM 1679 C CA . VAL A 1 219 ? -62.800 -10.735 98.248 1.00 92.50 219 VAL A CA 1
ATOM 1680 C C . VAL A 1 219 ? -62.288 -10.383 99.647 1.00 92.50 219 VAL A C 1
ATOM 1682 O O . VAL A 1 219 ? -62.837 -10.894 100.619 1.00 92.50 219 VAL A O 1
ATOM 1685 N N . ASP A 1 220 ? -61.325 -9.463 99.768 1.00 92.44 220 ASP A N 1
ATOM 1686 C CA . ASP A 1 220 ? -60.855 -8.947 101.065 1.00 92.44 220 ASP A CA 1
ATOM 1687 C C . ASP A 1 220 ? -62.011 -8.350 101.885 1.00 92.44 220 ASP A C 1
ATOM 1689 O O . ASP A 1 220 ? -62.142 -8.618 103.080 1.00 92.44 220 ASP A O 1
ATOM 1693 N N . GLY A 1 221 ? -62.899 -7.587 101.238 1.00 90.12 221 GLY A N 1
ATOM 1694 C CA . GLY A 1 221 ? -64.117 -7.063 101.858 1.00 90.12 221 GLY A CA 1
ATOM 1695 C C . GLY A 1 221 ? -65.032 -8.167 102.398 1.00 90.12 221 GLY A C 1
ATOM 1696 O O . GLY A 1 221 ? -65.454 -8.100 103.550 1.00 90.12 221 GLY A O 1
ATOM 1697 N N . VAL A 1 222 ? -65.287 -9.217 101.610 1.00 90.56 222 VAL A N 1
ATOM 1698 C CA . VAL A 1 222 ? -66.097 -10.377 102.029 1.00 90.56 222 VAL A CA 1
ATOM 1699 C C . VAL A 1 222 ? -65.458 -11.115 103.209 1.00 90.56 222 VAL A C 1
ATOM 1701 O O . VAL A 1 222 ? -66.166 -11.510 104.136 1.00 90.56 222 VAL A O 1
ATOM 1704 N N . VAL A 1 223 ? -64.132 -11.287 103.211 1.00 90.94 223 VAL A N 1
ATOM 1705 C CA . VAL A 1 223 ? -63.395 -11.927 104.316 1.00 90.94 223 VAL A CA 1
ATOM 1706 C C . VAL A 1 223 ? -63.496 -11.105 105.604 1.00 90.94 223 VAL A C 1
ATOM 1708 O O . VAL A 1 223 ? -63.689 -11.686 106.676 1.00 90.94 223 VAL A O 1
ATOM 1711 N N . ASN A 1 224 ? -63.424 -9.774 105.510 1.00 89.56 224 ASN A N 1
ATOM 1712 C CA . ASN A 1 224 ? -63.638 -8.884 106.652 1.00 89.56 224 ASN A CA 1
ATOM 1713 C C . ASN A 1 224 ? -65.074 -8.980 107.184 1.00 89.56 224 ASN A C 1
ATOM 1715 O O . ASN A 1 224 ? -65.263 -9.158 108.384 1.00 89.56 224 ASN A O 1
ATOM 1719 N N . THR A 1 225 ? -66.092 -8.962 106.316 1.00 88.00 225 THR A N 1
ATOM 1720 C CA . THR A 1 225 ? -67.491 -9.148 106.745 1.00 88.00 225 THR A CA 1
ATOM 1721 C C . THR A 1 225 ? -67.717 -10.524 107.383 1.00 88.00 225 THR A C 1
ATOM 1723 O O . THR A 1 225 ? -68.413 -10.630 108.389 1.00 88.00 225 THR A O 1
ATOM 1726 N N . MET A 1 226 ? -67.099 -11.587 106.856 1.00 84.19 226 MET A N 1
ATOM 1727 C CA . MET A 1 226 ? -67.118 -12.921 107.475 1.00 84.19 226 MET A CA 1
ATOM 1728 C C . MET A 1 226 ? -66.495 -12.915 108.882 1.00 84.19 226 MET A C 1
ATOM 1730 O O . MET A 1 226 ? -67.044 -13.553 109.782 1.00 84.19 226 MET A O 1
ATOM 1734 N N . HIS A 1 227 ? -65.399 -12.176 109.097 1.00 85.06 227 HIS A N 1
ATOM 1735 C CA . HIS A 1 227 ? -64.815 -11.981 110.432 1.00 85.06 227 HIS A CA 1
ATOM 1736 C C . HIS A 1 227 ? -65.770 -11.230 111.369 1.00 85.06 227 HIS A C 1
ATOM 1738 O O . HIS A 1 227 ? -66.002 -11.689 112.483 1.00 85.06 227 HIS A O 1
ATOM 1744 N N . GLU A 1 228 ? -66.395 -10.141 110.914 1.00 86.38 228 GLU A N 1
ATOM 1745 C CA . GLU A 1 228 ? -67.379 -9.391 111.709 1.00 86.38 228 GLU A CA 1
ATOM 1746 C C . GLU A 1 228 ? -68.604 -10.245 112.091 1.00 86.38 228 GLU A C 1
ATOM 1748 O O . GLU A 1 228 ? -69.093 -10.172 113.223 1.00 86.38 228 GLU A O 1
ATOM 1753 N N . ILE A 1 229 ? -69.090 -11.106 111.187 1.00 81.69 229 ILE A N 1
ATOM 1754 C CA . ILE A 1 229 ? -70.166 -12.076 111.469 1.00 81.69 229 ILE A CA 1
ATOM 1755 C C . ILE A 1 229 ? -69.709 -13.105 112.515 1.00 81.69 229 ILE A C 1
ATOM 1757 O O . ILE A 1 229 ? -70.458 -13.433 113.441 1.00 81.69 229 ILE A O 1
ATOM 1761 N N . ALA A 1 230 ? -68.480 -13.612 112.402 1.00 78.44 230 ALA A N 1
ATOM 1762 C CA . ALA A 1 230 ? -67.927 -14.558 113.366 1.00 78.44 230 ALA A CA 1
ATOM 1763 C C . ALA A 1 230 ? -67.750 -13.926 114.762 1.00 78.44 230 ALA A C 1
ATOM 1765 O O . ALA A 1 230 ? -68.101 -14.544 115.773 1.00 78.44 230 ALA A O 1
ATOM 1766 N N . ASP A 1 231 ? -67.279 -12.681 114.832 1.00 80.75 231 ASP A N 1
ATOM 1767 C CA . ASP A 1 231 ? -67.084 -11.946 116.084 1.00 80.75 231 ASP A CA 1
ATOM 1768 C C . ASP A 1 231 ? -68.414 -11.540 116.738 1.00 80.75 231 ASP A C 1
ATOM 1770 O O . ASP A 1 231 ? -68.593 -11.700 117.949 1.00 80.75 231 ASP A O 1
ATOM 1774 N N . SER A 1 232 ? -69.398 -11.091 115.953 1.00 74.00 232 SER A N 1
ATOM 1775 C CA . SER A 1 232 ? -70.757 -10.813 116.447 1.00 74.00 232 SER A CA 1
ATOM 1776 C C . SER A 1 232 ? -71.481 -12.079 116.923 1.00 74.00 232 SER A C 1
ATOM 1778 O O . SER A 1 232 ? -72.229 -12.026 117.904 1.00 74.00 232 SER A O 1
ATOM 1780 N N . SER A 1 233 ? -71.197 -13.235 116.314 1.00 72.44 233 SER A N 1
ATOM 1781 C CA . SER A 1 233 ? -71.677 -14.542 116.786 1.00 72.44 233 SER A CA 1
ATOM 1782 C C . SER A 1 233 ? -71.034 -14.963 118.115 1.00 72.44 233 SER A C 1
ATOM 1784 O O . SER A 1 233 ? -71.697 -15.587 118.941 1.00 72.44 233 SER A O 1
ATOM 1786 N N . LYS A 1 234 ? -69.770 -14.593 118.369 1.00 70.38 234 LYS A N 1
ATOM 1787 C CA . LYS A 1 234 ? -69.109 -14.792 119.674 1.00 70.38 234 LYS A CA 1
ATOM 1788 C C . LYS A 1 234 ? -69.631 -13.855 120.763 1.00 70.38 234 LYS A C 1
ATOM 1790 O O . LYS A 1 234 ? -69.631 -14.250 121.921 1.00 70.38 234 LYS A O 1
ATOM 1795 N N . LYS A 1 235 ? -70.057 -12.636 120.412 1.00 67.31 235 LYS A N 1
ATOM 1796 C CA . LYS A 1 235 ? -70.561 -11.633 121.368 1.00 67.31 235 LYS A CA 1
ATOM 1797 C C . LYS A 1 235 ? -72.012 -11.869 121.816 1.00 67.31 235 LYS A C 1
ATOM 1799 O O . LYS A 1 235 ? -72.411 -11.341 122.847 1.00 67.31 235 LYS A O 1
ATOM 1804 N N . ASN A 1 236 ? -72.783 -12.658 121.064 1.00 54.12 236 ASN A N 1
ATOM 1805 C CA . ASN A 1 236 ? -74.151 -13.081 121.408 1.00 54.12 236 ASN A CA 1
ATOM 1806 C C . ASN A 1 236 ? -74.208 -14.449 122.120 1.00 54.12 236 ASN A C 1
ATOM 1808 O O . ASN A 1 236 ? -75.237 -15.126 122.094 1.00 54.12 236 ASN A O 1
ATOM 1812 N N . ARG A 1 237 ? -73.104 -14.863 122.743 1.00 49.25 237 ARG A N 1
ATOM 1813 C CA . ARG A 1 237 ? -72.974 -16.076 123.551 1.00 49.25 237 ARG A CA 1
ATOM 1814 C C . ARG A 1 237 ? -72.451 -15.708 124.931 1.00 49.25 237 ARG A C 1
ATOM 1816 O O . ARG A 1 237 ? -72.886 -16.373 125.892 1.00 49.25 237 ARG A O 1
#

Sequence (237 aa):
MKKYQRYQAALAELIQFLDNGNMDAYFAQPTQGMQNALGEALGNYARVSENLYRQTFDQSAHDYRFAQWQLGVLAVVLVLILMVVWFGIRHALLNPLARVITHIREIASGDLTKTLTVSGRNEIGELAGTVEHMQRSLIDTVTQVREGSDAIYSGTSEIAAGNTDLSSRTEQQASALEETAASMEQLTATVKQNADNARQASQLAQSASETARHGGKVVDGVVNTMHEIADSSKKNR